Protein AF-0000000074539693 (afdb_homodimer)

Foldseek 3Di:
DAEEAEALQLVVCCPVVPDVLSNVLSVCLVVLAPDAHEYEPVSLVVNLVVVVVPDDPVVSVVSSVVVCVRYPYDYQPVVQLVVLCVQQVDPSRLSSSLSRCVVVVHEYEYCDPSSQVSSVVVVHHYDNCSVCVVVSVVVSD/DAEEEEALQLVVCCPVVPDVLSNVLSVVLVVLAPDAHEYEPVSLVVNLVVVVVPDDPVVSVVSSVVVCVRYPYDYQPVVQLVVLCVQQVDPSRLSSSLSRCVVVVHEYEYCDPSSQVSSVVVVHHYDNCSVCVVVSVVVSD

Organism: Archaeoglobus fulgidus (strain ATCC 49558 / DSM 4304 / JCM 9628 / NBRC 100126 / VC-16) (NCBI:txid224325)

InterPro domains:
  IPR002716 PIN domain [PF01850] (5-120)
  IPR002716 PIN domain [SM00670] (2-117)
  IPR029060 PIN-like domain superfamily [SSF88723] (1-139)
  IPR044153 VapC3-like, PIN domain [cd09873] (6-125)
  IPR051619 Type II TA system ribonuclease PINc/VapC [PTHR35901] (2-129)

Nearest PDB structures (foldseek):
  5ecw-assembly1_A  TM=7.961E-01  e=2.607E-04  Shigella flexneri
  5h4g-assembly1_B  TM=7.219E-01  e=1.728E-04  Pyrococcus horikoshii OT3
  3zvk-assembly1_B  TM=7.409E-01  e=4.687E-04  Rickettsia felis
  3zvk-assembly1_D  TM=7.255E-01  e=3.707E-04  Rickettsia felis
  1v8p-assembly1_D  TM=6.738E-01  e=1.630E-04  Pyrobaculum aerophilum

Secondary structure (DSSP, 8-state):
--EEEE-HHHHHHHHH--SHHHHHHHHHHHHH--SEEEEETHHHHHHHHHHHTTS-HHHHHHHHHHHHTTEEEE---HHHHHHHHHHH---HHHHHHHHHHHHHTPEEEES-HHHHHHHHHTT--EEETTTSHHHHHHHH-/--EEEE-HHHHHHHHH--SHHHHHHHHHHHHH--SEEEEETHHHHHHHHHHHTTS-HHHHHHHHHHHHTTEEEE---HHHHHHHHHHH---HHHHHHHHHHHHHTPEEEES-HHHHHHHHHTT--EEETTTSHHHHHHHH-

pLDDT: mean 97.13, std 2.86, range [78.88, 98.94]

Radius of gyration: 19.35 Å; Cα contacts (8 Å, |Δi|>4): 516; chains: 2; bounding box: 44×59×46 Å

Solvent-accessible surface area (backbone atoms only — not comparable to full-atom values): 14348 Å² total; per-residue (Å²): 130,58,39,28,17,68,37,64,58,36,57,50,31,43,74,67,52,86,41,68,68,53,18,52,54,27,46,51,52,70,71,50,55,77,48,49,36,45,35,28,47,62,49,59,25,37,48,36,7,62,40,32,71,77,41,56,57,71,58,38,51,51,52,51,54,59,53,48,74,66,37,45,70,37,81,64,46,60,69,50,12,34,53,44,9,48,74,59,30,44,56,46,70,56,18,37,48,44,24,36,15,59,76,64,67,16,40,31,40,27,71,41,60,67,58,22,52,49,28,42,75,70,71,32,58,47,33,30,42,86,84,35,45,70,60,51,56,62,71,47,108,128,59,39,28,17,67,37,66,57,36,56,51,31,43,73,66,53,85,41,68,70,53,17,52,53,27,46,49,52,70,70,50,54,78,45,49,34,47,36,29,48,62,49,60,25,37,48,36,6,62,39,32,70,78,42,56,57,70,58,37,52,50,53,51,54,58,52,49,72,65,36,45,72,37,81,65,48,60,69,50,13,35,54,44,10,46,73,60,29,44,56,46,70,56,20,37,49,44,23,36,14,57,75,64,67,16,40,31,40,27,70,41,60,67,58,21,53,49,28,42,75,71,72,32,58,48,32,30,40,86,82,34,43,72,61,51,56,60,70,46,106

Sequence (282 aa):
MMRYTVDTSIFADFIFEFDENRTSAAEKVLSEIKGRILNPKVFKVEMTCILSRRFHSEIVEKIISEILEDVALIENPDEIAFEVALKTGSRAIDAYFIATAKLTNSILITNDRIMAENAKKAGIEAYYLLEEFEEVKRRLQMMRYTVDTSIFADFIFEFDENRTSAAEKVLSEIKGRILNPKVFKVEMTCILSRRFHSEIVEKIISEILEDVALIENPDEIAFEVALKTGSRAIDAYFIATAKLTNSILITNDRIMAENAKKAGIEAYYLLEEFEEVKRRLQ

Structure (mmCIF, N/CA/C/O backbone):
data_AF-0000000074539693-model_v1
#
loop_
_entity.id
_entity.type
_entity.pdbx_description
1 polymer 'PIN domain-containing protein'
#
loop_
_atom_site.group_PDB
_atom_site.id
_atom_site.type_symbol
_atom_site.label_atom_id
_atom_site.label_alt_id
_atom_site.label_comp_id
_atom_site.label_asym_id
_atom_site.label_entity_id
_atom_site.label_seq_id
_atom_site.pdbx_PDB_ins_code
_atom_site.Cartn_x
_atom_site.Cartn_y
_atom_site.Cartn_z
_atom_site.occupancy
_atom_site.B_iso_or_equiv
_atom_site.auth_seq_id
_atom_site.auth_comp_id
_atom_site.auth_asym_id
_atom_site.auth_atom_id
_atom_site.pdbx_PDB_model_num
ATOM 1 N N . MET A 1 1 ? -7.48 -16.703 -23 1 85.19 1 MET A N 1
ATOM 2 C CA . MET A 1 1 ? -6.488 -17.203 -22.062 1 85.19 1 MET A CA 1
ATOM 3 C C . MET A 1 1 ? -6.824 -16.766 -20.641 1 85.19 1 MET A C 1
ATOM 5 O O . MET A 1 1 ? -7.332 -15.664 -20.422 1 85.19 1 MET A O 1
ATOM 9 N N . MET A 1 2 ? -6.582 -17.703 -19.656 1 94.06 2 MET A N 1
ATOM 10 C CA . MET A 1 2 ? -6.914 -17.391 -18.266 1 94.06 2 MET A CA 1
ATOM 11 C C . MET A 1 2 ? -6.012 -16.297 -17.703 1 94.06 2 MET A C 1
ATOM 13 O O . MET A 1 2 ? -4.867 -16.156 -18.156 1 94.06 2 MET A O 1
ATOM 17 N N . ARG A 1 3 ? -6.598 -15.438 -16.875 1 97.81 3 ARG A N 1
ATOM 18 C CA . ARG A 1 3 ? -5.84 -14.367 -16.234 1 97.81 3 ARG A CA 1
ATOM 19 C C . ARG A 1 3 ? -5.699 -14.633 -14.734 1 97.81 3 ARG A C 1
ATOM 21 O O . ARG A 1 3 ? -6.629 -15.125 -14.094 1 97.81 3 ARG A O 1
ATOM 28 N N . TYR A 1 4 ? -4.531 -14.211 -14.219 1 98.44 4 TYR A N 1
ATOM 29 C CA . TYR A 1 4 ? -4.238 -14.391 -12.805 1 98.44 4 TYR A CA 1
ATOM 30 C C . TYR A 1 4 ? -3.697 -13.102 -12.188 1 98.44 4 TYR A C 1
ATOM 32 O O . TYR A 1 4 ? -3.008 -12.328 -12.859 1 98.44 4 TYR A O 1
ATOM 40 N N . THR A 1 5 ? -4.082 -12.82 -11.055 1 98.88 5 THR A N 1
ATOM 41 C CA . THR A 1 5 ? -3.406 -11.891 -10.156 1 98.88 5 THR A CA 1
ATOM 42 C C . THR A 1 5 ? -2.688 -12.648 -9.039 1 98.88 5 THR A C 1
ATOM 44 O O . THR A 1 5 ? -3.328 -13.297 -8.211 1 98.88 5 THR A O 1
ATOM 47 N N . VAL A 1 6 ? -1.35 -12.586 -9.039 1 98.81 6 VAL A N 1
ATOM 48 C CA . VAL A 1 6 ? -0.545 -13.352 -8.094 1 98.81 6 VAL A CA 1
ATOM 49 C C . VAL A 1 6 ? 0.068 -12.406 -7.059 1 98.81 6 VAL A C 1
ATOM 51 O O . VAL A 1 6 ? 0.875 -11.539 -7.402 1 98.81 6 VAL A O 1
ATOM 54 N N . ASP A 1 7 ? -0.289 -12.633 -5.844 1 98.75 7 ASP A N 1
ATOM 55 C CA . ASP A 1 7 ? 0.079 -11.758 -4.73 1 98.75 7 ASP A CA 1
ATOM 56 C C . ASP A 1 7 ? 1.586 -11.789 -4.488 1 98.75 7 ASP A C 1
ATOM 58 O O . ASP A 1 7 ? 2.254 -12.773 -4.797 1 98.75 7 ASP A O 1
ATOM 62 N N . THR A 1 8 ? 2.127 -10.719 -3.908 1 98.75 8 THR A N 1
ATOM 63 C CA . THR A 1 8 ? 3.543 -10.547 -3.598 1 98.75 8 THR A CA 1
ATOM 64 C C . THR A 1 8 ? 4.051 -11.695 -2.732 1 98.75 8 THR A C 1
ATOM 66 O O . THR A 1 8 ? 5.199 -12.125 -2.869 1 98.75 8 THR A O 1
ATOM 69 N N . SER A 1 9 ? 3.193 -12.211 -1.865 1 98.06 9 SER A N 1
ATOM 70 C CA . SER A 1 9 ? 3.574 -13.258 -0.928 1 98.06 9 SER A CA 1
ATOM 71 C C . SER A 1 9 ? 4.031 -14.516 -1.663 1 98.06 9 SER A C 1
ATOM 73 O O . SER A 1 9 ? 4.906 -15.242 -1.181 1 98.06 9 SER A O 1
ATOM 75 N N . ILE A 1 10 ? 3.451 -14.797 -2.838 1 98.44 10 ILE A N 1
ATOM 76 C CA . ILE A 1 10 ? 3.826 -15.977 -3.609 1 98.44 10 ILE A CA 1
ATOM 77 C C . ILE A 1 10 ? 5.25 -15.82 -4.137 1 98.44 10 ILE A C 1
ATOM 79 O O . ILE A 1 10 ? 6.066 -16.734 -4.023 1 98.44 10 ILE A O 1
ATOM 83 N N . PHE A 1 11 ? 5.59 -14.695 -4.668 1 98.62 11 PHE A N 1
ATOM 84 C CA . PHE A 1 11 ? 6.926 -14.414 -5.18 1 98.62 11 PHE A CA 1
ATOM 85 C C . PHE A 1 11 ? 7.949 -14.414 -4.055 1 98.62 11 PHE A C 1
ATOM 87 O O . PHE A 1 11 ? 9.055 -14.945 -4.207 1 98.62 11 PHE A O 1
ATOM 94 N N . ALA A 1 12 ? 7.586 -13.781 -2.916 1 98.25 12 ALA A N 1
ATOM 95 C CA . ALA A 1 12 ? 8.484 -13.742 -1.765 1 98.25 12 ALA A CA 1
ATOM 96 C C . ALA A 1 12 ? 8.82 -15.148 -1.284 1 98.25 12 ALA A C 1
ATOM 98 O O . ALA A 1 12 ? 9.984 -15.453 -1.009 1 98.25 12 ALA A O 1
ATOM 99 N N . ASP A 1 13 ? 7.789 -15.977 -1.229 1 97.62 13 ASP A N 1
ATOM 100 C CA . ASP A 1 13 ? 7.996 -17.359 -0.784 1 97.62 13 ASP A CA 1
ATOM 101 C C . ASP A 1 13 ? 8.906 -18.109 -1.745 1 97.62 13 ASP A C 1
ATOM 103 O O . ASP A 1 13 ? 9.688 -18.969 -1.322 1 97.62 13 ASP A O 1
ATOM 107 N N . PHE A 1 14 ? 8.781 -17.828 -2.959 1 97.69 14 PHE A N 1
ATOM 108 C CA . PHE A 1 14 ? 9.609 -18.484 -3.971 1 97.69 14 PHE A CA 1
ATOM 109 C C . PHE A 1 14 ? 11.062 -18.031 -3.848 1 97.69 14 PHE A C 1
ATOM 111 O O . PHE A 1 14 ? 11.969 -18.875 -3.887 1 97.69 14 PHE A O 1
ATOM 118 N N . ILE A 1 15 ? 11.328 -16.766 -3.643 1 97.38 15 ILE A N 1
ATOM 119 C CA . ILE A 1 15 ? 12.656 -16.172 -3.717 1 97.38 15 ILE A CA 1
ATOM 120 C C . ILE A 1 15 ? 13.414 -16.438 -2.42 1 97.38 15 ILE A C 1
ATOM 122 O O . ILE A 1 15 ? 14.609 -16.734 -2.445 1 97.38 15 ILE A O 1
ATOM 126 N N . PHE A 1 16 ? 12.844 -16.344 -1.185 1 95.56 16 PHE A N 1
ATOM 127 C CA . PHE A 1 16 ? 13.57 -16.375 0.08 1 95.56 16 PHE A CA 1
ATOM 128 C C . PHE A 1 16 ? 13.656 -17.797 0.617 1 95.56 16 PHE A C 1
ATOM 130 O O . PHE A 1 16 ? 14.547 -18.125 1.405 1 95.56 16 PHE A O 1
ATOM 137 N N . GLU A 1 17 ? 12.898 -18.766 0.216 1 91.94 17 GLU A N 1
ATOM 138 C CA . GLU A 1 17 ? 12.938 -20.188 0.489 1 91.94 17 GLU A CA 1
ATOM 139 C C . GLU A 1 17 ? 13.086 -20.469 1.982 1 91.94 17 GLU A C 1
ATOM 141 O O . GLU A 1 17 ? 13.906 -21.297 2.387 1 91.94 17 GLU A O 1
ATOM 146 N N . PHE A 1 18 ? 12.438 -19.719 2.832 1 87.81 18 PHE A N 1
ATOM 147 C CA . PHE A 1 18 ? 12.539 -19.875 4.277 1 87.81 18 PHE A CA 1
ATOM 148 C C . PHE A 1 18 ? 11.789 -21.109 4.738 1 87.81 18 PHE A C 1
ATOM 150 O O . PHE A 1 18 ? 12.117 -21.703 5.77 1 87.81 18 PHE A O 1
ATOM 157 N N . ASP A 1 19 ? 10.758 -21.531 4.051 1 92.62 19 ASP A N 1
ATOM 158 C CA . ASP A 1 19 ? 9.906 -22.688 4.324 1 92.62 19 ASP A CA 1
ATOM 159 C C . ASP A 1 19 ? 9.75 -23.562 3.078 1 92.62 19 ASP A C 1
ATOM 161 O O . ASP A 1 19 ? 9.18 -23.125 2.076 1 92.62 19 ASP A O 1
ATOM 165 N N . GLU A 1 20 ? 10.18 -24.734 3.25 1 93.81 20 GLU A N 1
ATOM 166 C CA . GLU A 1 20 ? 10.234 -25.625 2.094 1 93.81 20 GLU A CA 1
ATOM 167 C C . GLU A 1 20 ? 8.844 -25.828 1.49 1 93.81 20 GLU A C 1
ATOM 169 O O . GLU A 1 20 ? 8.695 -25.891 0.268 1 93.81 20 GLU A O 1
ATOM 174 N N . ASN A 1 21 ? 7.871 -26.047 2.283 1 94.56 21 ASN A N 1
ATOM 175 C CA . ASN A 1 21 ? 6.512 -26.25 1.793 1 94.56 21 ASN A CA 1
ATOM 176 C C . ASN A 1 21 ? 5.988 -25.016 1.057 1 94.56 21 ASN A C 1
ATOM 178 O O . ASN A 1 21 ? 5.379 -25.141 -0.009 1 94.56 21 ASN A O 1
ATOM 182 N N . ARG A 1 22 ? 6.207 -23.859 1.589 1 95.94 22 ARG A N 1
ATOM 183 C CA . ARG A 1 22 ? 5.777 -22.625 0.951 1 95.94 22 ARG A CA 1
ATOM 184 C C . ARG A 1 22 ? 6.523 -22.391 -0.362 1 95.94 22 ARG A C 1
ATOM 186 O O . ARG A 1 22 ? 5.918 -22 -1.363 1 95.94 22 ARG A O 1
ATOM 193 N N . THR A 1 23 ? 7.816 -22.688 -0.271 1 97.5 23 THR A N 1
ATOM 194 C CA . THR A 1 23 ? 8.641 -22.5 -1.457 1 97.5 23 THR A CA 1
ATOM 195 C C . THR A 1 23 ? 8.219 -23.453 -2.574 1 97.5 23 THR A C 1
ATOM 197 O O . THR A 1 23 ? 8.07 -23.031 -3.727 1 97.5 23 THR A O 1
ATOM 200 N N . SER A 1 24 ? 7.996 -24.656 -2.238 1 96.75 24 SER A N 1
ATOM 201 C CA . SER A 1 24 ? 7.594 -25.656 -3.229 1 96.75 24 SER A CA 1
ATOM 202 C C . SER A 1 24 ? 6.25 -25.297 -3.854 1 96.75 24 SER A C 1
ATOM 204 O O . SER A 1 24 ? 6.074 -25.422 -5.066 1 96.75 24 SER A O 1
ATOM 206 N N . ALA A 1 25 ? 5.305 -24.891 -3.08 1 96.62 25 ALA A N 1
ATOM 207 C CA . ALA A 1 25 ? 3.986 -24.5 -3.576 1 96.62 25 ALA A CA 1
ATOM 208 C C . ALA A 1 25 ? 4.09 -23.281 -4.5 1 96.62 25 ALA A C 1
ATOM 210 O O . ALA A 1 25 ? 3.463 -23.25 -5.562 1 96.62 25 ALA A O 1
ATOM 211 N N . ALA A 1 26 ? 4.844 -22.266 -4.117 1 97.62 26 ALA A N 1
ATOM 212 C CA . ALA A 1 26 ? 5.039 -21.062 -4.918 1 97.62 26 ALA A CA 1
ATOM 213 C C . ALA A 1 26 ? 5.699 -21.406 -6.254 1 97.62 26 ALA A C 1
ATOM 215 O O . ALA A 1 26 ? 5.277 -20.906 -7.301 1 97.62 26 ALA A O 1
ATOM 216 N N . GLU A 1 27 ? 6.738 -22.25 -6.199 1 96.62 27 GLU A N 1
ATOM 217 C CA . GLU A 1 27 ? 7.434 -22.672 -7.41 1 96.62 27 GLU A CA 1
ATOM 218 C C . GLU A 1 27 ? 6.484 -23.359 -8.383 1 96.62 27 GLU A C 1
ATOM 220 O O . GLU A 1 27 ? 6.52 -23.094 -9.586 1 96.62 27 GLU A O 1
ATOM 225 N N . LYS A 1 28 ? 5.746 -24.188 -7.848 1 95.19 28 LYS A N 1
ATOM 226 C CA . LYS A 1 28 ? 4.812 -24.938 -8.68 1 95.19 28 LYS A CA 1
ATOM 227 C C . LYS A 1 28 ? 3.828 -24 -9.375 1 95.19 28 LYS A C 1
ATOM 229 O O . LYS A 1 28 ? 3.613 -24.094 -10.586 1 95.19 28 LYS A O 1
ATOM 234 N N . VAL A 1 29 ? 3.221 -23.094 -8.672 1 96 29 VAL A N 1
ATOM 235 C CA . VAL A 1 29 ? 2.232 -22.172 -9.234 1 96 29 VAL A CA 1
ATOM 236 C C . VAL A 1 29 ? 2.891 -21.281 -10.281 1 96 29 VAL A C 1
ATOM 238 O O . VAL A 1 29 ? 2.365 -21.125 -11.391 1 96 29 VAL A O 1
ATOM 241 N N . LEU A 1 30 ? 4.031 -20.734 -9.992 1 96.56 30 LEU A N 1
ATOM 242 C CA . LEU A 1 30 ? 4.699 -19.781 -10.875 1 96.56 30 LEU A CA 1
ATOM 243 C C . LEU A 1 30 ? 5.207 -20.484 -12.133 1 96.56 30 LEU A C 1
ATOM 245 O O . LEU A 1 30 ? 5.246 -19.875 -13.203 1 96.56 30 LEU A O 1
ATOM 249 N N . SER A 1 31 ? 5.539 -21.766 -12.008 1 94.88 31 SER A N 1
ATOM 250 C CA . SER A 1 31 ? 6.066 -22.5 -13.148 1 94.88 31 SER A CA 1
ATOM 251 C C . SER A 1 31 ? 4.945 -23.078 -14.008 1 94.88 31 SER A C 1
ATOM 253 O O . SER A 1 31 ? 5.121 -23.297 -15.203 1 94.88 31 SER A O 1
ATOM 255 N N . GLU A 1 32 ? 3.822 -23.219 -13.438 1 94.19 32 GLU A N 1
ATOM 256 C CA . GLU A 1 32 ? 2.779 -23.969 -14.133 1 94.19 32 GLU A CA 1
ATOM 257 C C . GLU A 1 32 ? 1.695 -23.031 -14.664 1 94.19 32 GLU A C 1
ATOM 259 O O . GLU A 1 32 ? 0.844 -23.453 -15.453 1 94.19 32 GLU A O 1
ATOM 264 N N . ILE A 1 33 ? 1.712 -21.812 -14.289 1 94 33 ILE A N 1
ATOM 265 C CA . ILE A 1 33 ? 0.724 -20.859 -14.797 1 94 33 ILE A CA 1
ATOM 266 C C . ILE A 1 33 ? 0.899 -20.688 -16.297 1 94 33 ILE A C 1
ATOM 268 O O . ILE A 1 33 ? 1.979 -20.312 -16.766 1 94 33 ILE A O 1
ATOM 272 N N . LYS A 1 34 ? -0.128 -20.969 -17.141 1 89.06 34 LYS A N 1
ATOM 273 C CA . LYS A 1 34 ? -0.101 -20.812 -18.594 1 89.06 34 LYS A CA 1
ATOM 274 C C . LYS A 1 34 ? -0.868 -19.562 -19.016 1 89.06 34 LYS A C 1
ATOM 276 O O . LYS A 1 34 ? -0.776 -19.125 -20.156 1 89.06 34 LYS A O 1
ATOM 281 N N . GLY A 1 35 ? -1.449 -18.891 -18.203 1 92.56 35 GLY A N 1
ATOM 282 C CA . GLY A 1 35 ? -2.172 -17.656 -18.5 1 92.56 35 GLY A CA 1
ATOM 283 C C . GLY A 1 35 ? -1.366 -16.406 -18.203 1 92.56 35 GLY A C 1
ATOM 284 O O . GLY A 1 35 ? -0.139 -16.469 -18.094 1 92.56 35 GLY A O 1
ATOM 285 N N . ARG A 1 36 ? -1.999 -15.297 -18.359 1 96.38 36 ARG A N 1
ATOM 286 C CA . ARG A 1 36 ? -1.335 -14.016 -18.109 1 96.38 36 ARG A CA 1
ATOM 287 C C . ARG A 1 36 ? -1.43 -13.633 -16.641 1 96.38 36 ARG A C 1
ATOM 289 O O . ARG A 1 36 ? -2.496 -13.734 -16.031 1 96.38 36 ARG A O 1
ATOM 296 N N . ILE A 1 37 ? -0.298 -13.266 -16.125 1 98.44 37 ILE A N 1
ATOM 297 C CA . ILE A 1 37 ? -0.31 -12.68 -14.781 1 98.44 37 ILE A CA 1
ATOM 298 C C . ILE A 1 37 ? -0.412 -11.164 -14.891 1 98.44 37 ILE A C 1
ATOM 300 O O . ILE A 1 37 ? 0.438 -10.516 -15.508 1 98.44 37 ILE A O 1
ATOM 304 N N . LEU A 1 38 ? -1.46 -10.578 -14.312 1 98.81 38 LEU A N 1
ATOM 305 C CA . LEU A 1 38 ? -1.703 -9.141 -14.25 1 98.81 38 LEU A CA 1
ATOM 306 C C . LEU A 1 38 ? -1.696 -8.648 -12.805 1 98.81 38 LEU A C 1
ATOM 308 O O . LEU A 1 38 ? -2.543 -9.047 -12.008 1 98.81 38 LEU A O 1
ATOM 312 N N . ASN A 1 39 ? -0.721 -7.891 -12.484 1 98.94 39 ASN A N 1
ATOM 313 C CA . ASN A 1 39 ? -0.626 -7.305 -11.148 1 98.94 39 ASN A CA 1
ATOM 314 C C . ASN A 1 39 ? -0.69 -5.781 -11.203 1 98.94 39 ASN A C 1
ATOM 316 O O . ASN A 1 39 ? -0.335 -5.176 -12.219 1 98.94 39 ASN A O 1
ATOM 320 N N . PRO A 1 40 ? -1.219 -5.164 -10.156 1 98.94 40 PRO A N 1
ATOM 321 C CA . PRO A 1 40 ? -1.209 -3.701 -10.125 1 98.94 40 PRO A CA 1
ATOM 322 C C . PRO A 1 40 ? 0.197 -3.123 -9.992 1 98.94 40 PRO A C 1
ATOM 324 O O . PRO A 1 40 ? 1.098 -3.791 -9.477 1 98.94 40 PRO A O 1
ATOM 327 N N . LYS A 1 41 ? 0.373 -1.881 -10.391 1 98.94 41 LYS A N 1
ATOM 328 C CA . LYS A 1 41 ? 1.666 -1.206 -10.32 1 98.94 41 LYS A CA 1
ATOM 329 C C . LYS A 1 41 ? 2.197 -1.172 -8.891 1 98.94 41 LYS A C 1
ATOM 331 O O . LYS A 1 41 ? 3.41 -1.228 -8.672 1 98.94 41 LYS A O 1
ATOM 336 N N . VAL A 1 42 ? 1.333 -1.215 -7.895 1 98.94 42 VAL A N 1
ATOM 337 C CA . VAL A 1 42 ? 1.795 -1.188 -6.512 1 98.94 42 VAL A CA 1
ATOM 338 C C . VAL A 1 42 ? 2.594 -2.453 -6.207 1 98.94 42 VAL A C 1
ATOM 340 O O . VAL A 1 42 ? 3.412 -2.473 -5.285 1 98.94 42 VAL A O 1
ATOM 343 N N . PHE A 1 43 ? 2.408 -3.516 -6.93 1 98.94 43 PHE A N 1
ATOM 344 C CA . PHE A 1 43 ? 3.146 -4.762 -6.766 1 98.94 43 PHE A CA 1
ATOM 345 C C . PHE A 1 43 ? 4.648 -4.523 -6.883 1 98.94 43 PHE A C 1
ATOM 347 O O . PHE A 1 43 ? 5.422 -4.988 -6.043 1 98.94 43 PHE A O 1
ATOM 354 N N . LYS A 1 44 ? 5.02 -3.795 -7.949 1 98.94 44 LYS A N 1
ATOM 355 C CA . LYS A 1 44 ? 6.438 -3.531 -8.172 1 98.94 44 LYS A CA 1
ATOM 356 C C . LYS A 1 44 ? 7.062 -2.836 -6.965 1 98.94 44 LYS A C 1
ATOM 358 O O . LYS A 1 44 ? 8.156 -3.205 -6.527 1 98.94 44 LYS A O 1
ATOM 363 N N . VAL A 1 45 ? 6.359 -1.888 -6.457 1 98.94 45 VAL A N 1
ATOM 364 C CA . VAL A 1 45 ? 6.855 -1.128 -5.312 1 98.94 45 VAL A CA 1
ATOM 365 C C . VAL A 1 45 ? 6.914 -2.027 -4.082 1 98.94 45 VAL A C 1
ATOM 367 O O . VAL A 1 45 ? 7.93 -2.066 -3.381 1 98.94 45 VAL A O 1
ATOM 370 N N . GLU A 1 46 ? 5.824 -2.787 -3.846 1 98.94 46 GLU A N 1
ATOM 371 C CA . GLU A 1 46 ? 5.77 -3.68 -2.691 1 98.94 46 GLU A CA 1
ATOM 372 C C . GLU A 1 46 ? 6.883 -4.723 -2.744 1 98.94 46 GLU A C 1
ATOM 374 O O . GLU A 1 46 ? 7.578 -4.949 -1.751 1 98.94 46 GLU A O 1
ATOM 379 N N . MET A 1 47 ? 7.055 -5.332 -3.846 1 98.88 47 MET A N 1
ATOM 380 C CA . MET A 1 47 ? 8.078 -6.355 -4.012 1 98.88 47 MET A CA 1
ATOM 381 C C . MET A 1 47 ? 9.477 -5.77 -3.82 1 98.88 47 MET A C 1
ATOM 383 O O . MET A 1 47 ? 10.328 -6.391 -3.191 1 98.88 47 MET A O 1
ATOM 387 N N . THR A 1 48 ? 9.68 -4.578 -4.371 1 98.88 48 THR A N 1
ATOM 388 C CA . THR A 1 48 ? 10.961 -3.895 -4.223 1 98.88 48 THR A CA 1
ATOM 389 C C . THR A 1 48 ? 11.258 -3.615 -2.752 1 98.88 48 THR A C 1
ATOM 391 O O . THR A 1 48 ? 12.383 -3.816 -2.291 1 98.88 48 THR A O 1
ATOM 394 N N . CYS A 1 49 ? 10.258 -3.178 -2.061 1 98.69 49 CYS A N 1
ATOM 395 C CA . CYS A 1 49 ? 10.43 -2.943 -0.63 1 98.69 49 CYS A CA 1
ATOM 396 C C . CYS A 1 49 ? 10.891 -4.211 0.08 1 98.69 49 CYS A C 1
ATOM 398 O O . CYS A 1 49 ? 11.859 -4.18 0.842 1 98.69 49 CYS A O 1
ATOM 400 N N . ILE A 1 50 ? 10.258 -5.289 -0.145 1 98.69 50 ILE A N 1
ATOM 401 C CA . ILE A 1 50 ? 10.539 -6.566 0.5 1 98.69 50 ILE A CA 1
ATOM 402 C C . ILE A 1 50 ? 11.961 -7.012 0.156 1 98.69 50 ILE A C 1
ATOM 404 O O . ILE A 1 50 ? 12.727 -7.395 1.042 1 98.69 50 ILE A O 1
ATOM 408 N N . LEU A 1 51 ? 12.359 -6.938 -1.072 1 98.81 51 LEU A N 1
ATOM 409 C CA . LEU A 1 51 ? 13.672 -7.375 -1.533 1 98.81 51 LEU A CA 1
ATOM 410 C C . LEU A 1 51 ? 14.766 -6.469 -0.983 1 98.81 51 LEU A C 1
ATOM 412 O O . LEU A 1 51 ? 15.859 -6.941 -0.648 1 98.81 51 LEU A O 1
ATOM 416 N N . SER A 1 52 ? 14.5 -5.188 -0.851 1 98.56 52 SER A N 1
ATOM 417 C CA . SER A 1 52 ? 15.508 -4.203 -0.469 1 98.56 52 SER A CA 1
ATOM 418 C C . SER A 1 52 ? 15.906 -4.359 0.994 1 98.56 52 SER A C 1
ATOM 420 O O . SER A 1 52 ? 16.938 -3.838 1.42 1 98.56 52 SER A O 1
ATOM 422 N N . ARG A 1 53 ? 15.156 -5.066 1.713 1 98 53 ARG A N 1
ATOM 423 C CA . ARG A 1 53 ? 15.5 -5.344 3.104 1 98 53 ARG A CA 1
ATOM 424 C C . ARG A 1 53 ? 16.562 -6.438 3.193 1 98 53 ARG A C 1
ATOM 426 O O . ARG A 1 53 ? 17.188 -6.617 4.238 1 98 53 ARG A O 1
ATOM 433 N N . ARG A 1 54 ? 16.812 -7.105 2.066 1 97.31 54 ARG A N 1
ATOM 434 C CA . ARG A 1 54 ?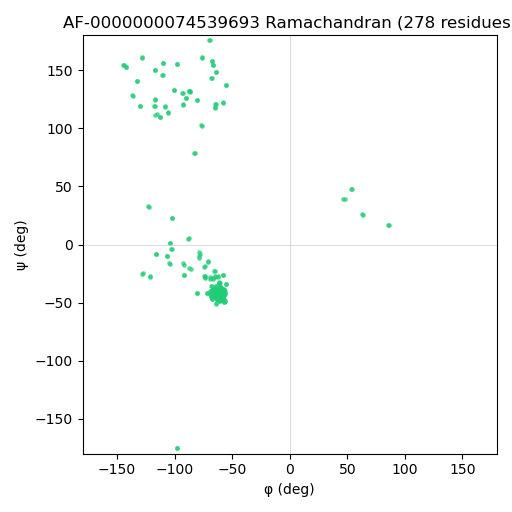 17.688 -8.273 2.131 1 97.31 54 ARG A CA 1
ATOM 435 C C . ARG A 1 54 ? 18.812 -8.172 1.113 1 97.31 54 ARG A C 1
ATOM 437 O O . ARG A 1 54 ? 19.875 -8.766 1.297 1 97.31 54 ARG A O 1
ATOM 444 N N . PHE A 1 55 ? 18.594 -7.414 0.057 1 98.19 55 PHE A N 1
ATOM 445 C CA . PHE A 1 55 ? 19.562 -7.387 -1.032 1 98.19 55 PHE A CA 1
ATOM 446 C C . PHE A 1 55 ? 19.938 -5.949 -1.379 1 98.19 55 PHE A C 1
ATOM 448 O O . PHE A 1 55 ? 19.203 -5.016 -1.068 1 98.19 55 PHE A O 1
ATOM 455 N N . HIS A 1 56 ? 21.094 -5.828 -2.057 1 97.69 56 HIS A N 1
ATOM 456 C CA . HIS A 1 56 ? 21.5 -4.531 -2.586 1 97.69 56 HIS A CA 1
ATOM 457 C C . HIS A 1 56 ? 20.719 -4.168 -3.836 1 97.69 56 HIS A C 1
ATOM 459 O O . HIS A 1 56 ? 20.125 -5.039 -4.484 1 97.69 56 HIS A O 1
ATOM 465 N N . SER A 1 57 ? 20.734 -2.893 -4.133 1 98.06 57 SER A N 1
ATOM 466 C CA . SER A 1 57 ? 19.859 -2.314 -5.152 1 98.06 57 SER A CA 1
ATOM 467 C C . SER A 1 57 ? 20.062 -2.994 -6.504 1 98.06 57 SER A C 1
ATOM 469 O O . SER A 1 57 ? 19.109 -3.23 -7.234 1 98.06 57 SER A O 1
ATOM 471 N N . GLU A 1 58 ? 21.266 -3.336 -6.867 1 98.19 58 GLU A N 1
ATOM 472 C CA . GLU A 1 58 ? 21.531 -3.951 -8.164 1 98.19 58 GLU A CA 1
ATOM 473 C C . GLU A 1 58 ? 20.875 -5.324 -8.273 1 98.19 58 GLU A C 1
ATOM 475 O O . GLU A 1 58 ? 20.312 -5.668 -9.312 1 98.19 58 GLU A O 1
ATOM 480 N N . ILE A 1 59 ? 21 -6.051 -7.234 1 98.62 59 ILE A N 1
ATOM 481 C CA . ILE A 1 59 ? 20.391 -7.375 -7.188 1 98.62 59 ILE A CA 1
ATOM 482 C C . ILE A 1 59 ? 18.859 -7.246 -7.207 1 98.62 59 ILE A C 1
ATOM 484 O O . ILE A 1 59 ? 18.188 -7.992 -7.914 1 98.62 59 ILE A O 1
ATOM 488 N N . VAL A 1 60 ? 18.359 -6.301 -6.441 1 98.88 60 VAL A N 1
ATOM 489 C CA . VAL A 1 60 ? 16.922 -6.07 -6.371 1 98.88 60 VAL A CA 1
ATOM 490 C C . VAL A 1 60 ? 16.375 -5.734 -7.762 1 98.88 60 VAL A C 1
ATOM 492 O O . VAL A 1 60 ? 15.383 -6.309 -8.211 1 98.88 60 VAL A O 1
ATOM 495 N N . GLU A 1 61 ? 17.047 -4.852 -8.43 1 98.75 61 GLU A N 1
ATOM 496 C CA . GLU A 1 61 ? 16.609 -4.434 -9.766 1 98.75 61 GLU A CA 1
ATOM 497 C C . GLU A 1 61 ? 16.609 -5.609 -10.734 1 98.75 61 GLU A C 1
ATOM 499 O O . GLU A 1 61 ? 15.719 -5.73 -11.578 1 98.75 61 GLU A O 1
ATOM 504 N N . LYS A 1 62 ? 17.594 -6.414 -10.625 1 98.75 62 LYS A N 1
ATOM 505 C CA . LYS A 1 62 ? 17.672 -7.594 -11.477 1 98.75 62 LYS A CA 1
ATOM 506 C C . LYS A 1 62 ? 16.5 -8.547 -11.219 1 98.75 62 LYS A C 1
ATOM 508 O O . LYS A 1 62 ? 15.867 -9.016 -12.156 1 98.75 62 LYS A O 1
ATOM 513 N N . ILE A 1 63 ? 16.25 -8.789 -9.977 1 98.75 63 ILE A N 1
ATOM 514 C CA . ILE A 1 63 ? 15.172 -9.695 -9.609 1 98.75 63 ILE A CA 1
ATOM 515 C C . ILE A 1 63 ? 13.836 -9.133 -10.094 1 98.75 63 ILE A C 1
ATOM 517 O O . ILE A 1 63 ? 13.023 -9.859 -10.672 1 98.75 63 ILE A O 1
ATOM 521 N N . ILE A 1 64 ? 13.609 -7.852 -9.891 1 98.88 64 ILE A N 1
ATOM 522 C CA . ILE A 1 64 ? 12.375 -7.203 -10.312 1 98.88 64 ILE A CA 1
ATOM 523 C C . ILE A 1 64 ? 12.227 -7.301 -11.828 1 98.88 64 ILE A C 1
ATOM 525 O O . ILE A 1 64 ? 11.148 -7.613 -12.336 1 98.88 64 ILE A O 1
ATOM 529 N N . SER A 1 65 ? 13.305 -7.027 -12.508 1 98.69 65 SER A N 1
ATOM 530 C CA . SER A 1 65 ? 13.281 -7.109 -13.969 1 98.69 65 SER A CA 1
ATOM 531 C C . SER A 1 65 ? 12.898 -8.516 -14.43 1 98.69 65 SER A C 1
ATOM 533 O O . SER A 1 65 ? 12.117 -8.672 -15.367 1 98.69 65 SER A O 1
ATOM 535 N N . GLU A 1 66 ? 13.406 -9.508 -13.844 1 98.5 66 GLU A N 1
ATOM 536 C CA . GLU A 1 66 ? 13.102 -10.898 -14.18 1 98.5 66 GLU A CA 1
ATOM 537 C C . GLU A 1 66 ? 11.641 -11.227 -13.898 1 98.5 66 GLU A C 1
ATOM 539 O O . GLU A 1 66 ? 10.977 -11.867 -14.719 1 98.5 66 GLU A O 1
ATOM 544 N N . ILE A 1 67 ? 11.133 -10.805 -12.797 1 98.62 67 ILE A N 1
ATOM 545 C CA . ILE A 1 67 ? 9.742 -11.031 -12.43 1 98.62 67 ILE A CA 1
ATOM 546 C C . ILE A 1 67 ? 8.82 -10.391 -13.469 1 98.62 67 ILE A C 1
ATOM 548 O O . ILE A 1 67 ? 7.828 -10.992 -13.891 1 98.62 67 ILE A O 1
ATOM 552 N N . LEU A 1 68 ? 9.203 -9.227 -13.883 1 98.56 68 LEU A N 1
ATOM 553 C CA . LEU A 1 68 ? 8.328 -8.43 -14.742 1 98.56 68 LEU A CA 1
ATOM 554 C C . LEU A 1 68 ? 8.375 -8.938 -16.188 1 98.56 68 LEU A C 1
ATOM 556 O O . LEU A 1 68 ? 7.59 -8.5 -17.016 1 98.56 68 LEU A O 1
ATOM 560 N N . GLU A 1 69 ? 9.273 -9.859 -16.453 1 97.69 69 GLU A N 1
ATOM 561 C CA . GLU A 1 69 ? 9.227 -10.547 -17.75 1 97.69 69 GLU A CA 1
ATOM 562 C C . GLU A 1 69 ? 7.953 -11.375 -17.891 1 97.69 69 GLU A C 1
ATOM 564 O O . GLU A 1 69 ? 7.441 -11.555 -19 1 97.69 69 GLU A O 1
ATOM 569 N N . ASP A 1 70 ? 7.398 -11.828 -16.75 1 96.5 70 ASP A N 1
ATOM 570 C CA . ASP A 1 70 ? 6.262 -12.742 -16.781 1 96.5 70 ASP A CA 1
ATOM 571 C C . ASP A 1 70 ? 5.023 -12.094 -16.156 1 96.5 70 ASP A C 1
ATOM 573 O O . ASP A 1 70 ? 3.922 -12.641 -16.234 1 96.5 70 ASP A O 1
ATOM 577 N N . VAL A 1 71 ? 5.211 -10.945 -15.57 1 98.69 71 VAL A N 1
ATOM 578 C CA . VAL A 1 71 ? 4.121 -10.25 -14.906 1 98.69 71 VAL A CA 1
ATOM 579 C C . VAL A 1 71 ? 3.863 -8.914 -15.594 1 98.69 71 VAL A C 1
ATOM 581 O O . VAL A 1 71 ? 4.762 -8.07 -15.68 1 98.69 71 VAL A O 1
ATOM 584 N N . ALA A 1 72 ? 2.707 -8.75 -16.094 1 98.75 72 ALA A N 1
ATOM 585 C CA . ALA A 1 72 ? 2.309 -7.457 -16.656 1 98.75 72 ALA A CA 1
ATOM 586 C C . ALA A 1 72 ? 1.717 -6.555 -15.57 1 98.75 72 ALA A C 1
ATOM 588 O O . ALA A 1 72 ? 0.848 -6.98 -14.805 1 98.75 72 ALA A O 1
ATOM 589 N N . LEU A 1 73 ? 2.193 -5.312 -15.547 1 98.81 73 LEU A N 1
ATOM 590 C CA . LEU A 1 73 ? 1.675 -4.34 -14.586 1 98.81 73 LEU A CA 1
ATOM 591 C C . LEU A 1 73 ? 0.54 -3.525 -15.203 1 98.81 73 LEU A C 1
ATOM 593 O O . LEU A 1 73 ? 0.67 -3.012 -16.312 1 98.81 73 LEU A O 1
ATOM 597 N N . ILE A 1 74 ? -0.489 -3.486 -14.445 1 98.5 74 ILE A N 1
ATOM 598 C CA . ILE A 1 74 ? -1.598 -2.646 -14.883 1 98.5 74 ILE A CA 1
ATOM 599 C C . ILE A 1 74 ? -1.713 -1.427 -13.977 1 98.5 74 ILE A C 1
ATOM 601 O O . ILE A 1 74 ? -1.24 -1.447 -12.836 1 98.5 74 ILE A O 1
ATOM 605 N N . GLU A 1 75 ? -2.354 -0.352 -14.578 1 98.56 75 GLU A N 1
ATOM 606 C CA . GLU A 1 75 ? -2.604 0.831 -13.758 1 98.56 75 GLU A CA 1
ATOM 607 C C . GLU A 1 75 ? -3.391 0.476 -12.5 1 98.56 75 GLU A C 1
ATOM 609 O O . GLU A 1 75 ? -4.324 -0.33 -12.547 1 98.56 75 GLU A O 1
ATOM 614 N N . ASN A 1 76 ? -2.988 1.062 -11.359 1 98.75 76 ASN A N 1
ATOM 615 C CA . ASN A 1 76 ? -3.701 0.823 -10.109 1 98.75 76 ASN A CA 1
ATOM 616 C C . ASN A 1 76 ? -5.172 1.22 -10.211 1 98.75 76 ASN A C 1
ATOM 618 O O . ASN A 1 76 ? -5.488 2.355 -10.57 1 98.75 76 ASN A O 1
ATOM 622 N N . PRO A 1 77 ? -5.977 0.309 -9.961 1 98.75 77 PRO A N 1
ATOM 623 C CA . PRO A 1 77 ? -7.398 0.649 -10.039 1 98.75 77 PRO A CA 1
ATOM 624 C C . PRO A 1 77 ? -7.922 1.31 -8.766 1 98.75 77 PRO A C 1
ATOM 626 O O . PRO A 1 77 ? -8.711 0.71 -8.031 1 98.75 77 PRO A O 1
ATOM 629 N N . ASP A 1 78 ? -7.648 2.529 -8.625 1 98.81 78 ASP A N 1
ATOM 630 C CA . ASP A 1 78 ? -7.855 3.27 -7.387 1 98.81 78 ASP A CA 1
ATOM 631 C C . ASP A 1 78 ? -9.328 3.236 -6.969 1 98.81 78 ASP A C 1
ATOM 633 O O . ASP A 1 78 ? -9.641 3.006 -5.797 1 98.81 78 ASP A O 1
ATOM 637 N N . GLU A 1 79 ? -10.242 3.406 -7.902 1 98.56 79 GLU A N 1
ATOM 638 C CA . GLU A 1 79 ? -11.656 3.486 -7.551 1 98.56 79 GLU A CA 1
ATOM 639 C C . GLU A 1 79 ? -12.195 2.125 -7.121 1 98.56 79 GLU A C 1
ATOM 641 O O . GLU A 1 79 ? -12.992 2.033 -6.184 1 98.56 79 GLU A O 1
ATOM 646 N N . ILE A 1 80 ? -11.781 1.12 -7.848 1 98.62 80 ILE A N 1
ATOM 647 C CA . ILE A 1 80 ? -12.211 -0.22 -7.461 1 98.62 80 ILE A CA 1
ATOM 648 C C . ILE A 1 80 ? -11.57 -0.609 -6.133 1 98.62 80 ILE A C 1
ATOM 650 O O . ILE A 1 80 ? -12.203 -1.247 -5.293 1 98.62 80 ILE A O 1
ATOM 654 N N . ALA A 1 81 ? -10.305 -0.261 -5.91 1 98.81 81 ALA A N 1
ATOM 655 C CA . ALA A 1 81 ? -9.641 -0.525 -4.641 1 98.81 81 ALA A CA 1
ATOM 656 C C . ALA A 1 81 ? -10.352 0.183 -3.488 1 98.81 81 ALA A C 1
ATOM 658 O O . ALA A 1 81 ? -10.438 -0.355 -2.383 1 98.81 81 ALA A O 1
ATOM 659 N N . PHE A 1 82 ? -10.836 1.37 -3.758 1 98.69 82 PHE A N 1
ATOM 660 C CA . PHE A 1 82 ? -11.625 2.107 -2.779 1 98.69 82 PHE A CA 1
ATOM 661 C C . PHE A 1 82 ? -12.867 1.321 -2.387 1 98.69 82 PHE A C 1
ATOM 663 O O . PHE A 1 82 ? -13.18 1.195 -1.202 1 98.69 82 PHE A O 1
ATOM 670 N N . GLU A 1 83 ? -13.539 0.782 -3.34 1 98.31 83 GLU A N 1
ATOM 671 C CA . GLU A 1 83 ? -14.742 -0.012 -3.08 1 98.31 83 GLU A CA 1
ATOM 672 C C . GLU A 1 83 ? -14.406 -1.267 -2.279 1 98.31 83 GLU A C 1
ATOM 674 O O . GLU A 1 83 ? -15.148 -1.647 -1.374 1 98.31 83 GLU A O 1
ATOM 679 N N . VAL A 1 84 ? -13.344 -1.891 -2.648 1 98.38 84 VAL A N 1
ATOM 680 C CA . VAL A 1 84 ? -12.898 -3.066 -1.91 1 98.38 84 VAL A CA 1
ATOM 681 C C . VAL A 1 84 ? -12.586 -2.686 -0.464 1 98.38 84 VAL A C 1
ATOM 683 O O . VAL A 1 84 ? -12.969 -3.398 0.467 1 98.38 84 VAL A O 1
ATOM 686 N N . ALA A 1 85 ? -11.883 -1.585 -0.289 1 98.38 85 ALA A N 1
ATOM 687 C CA . ALA A 1 85 ? -11.539 -1.095 1.043 1 98.38 85 ALA A CA 1
ATOM 688 C C . ALA A 1 85 ? -12.789 -0.864 1.886 1 98.38 85 ALA A C 1
ATOM 690 O O . ALA A 1 85 ? -12.828 -1.229 3.062 1 98.38 85 ALA A O 1
ATOM 691 N N . LEU A 1 86 ? -13.828 -0.297 1.27 1 98 86 LEU A N 1
ATOM 692 C CA . LEU A 1 86 ? -15.086 -0.019 1.954 1 98 86 LEU A CA 1
ATOM 693 C C . LEU A 1 86 ? -15.727 -1.308 2.465 1 98 86 LEU A C 1
ATOM 695 O O . LEU A 1 86 ? -16.312 -1.325 3.545 1 98 86 LEU A O 1
ATOM 699 N N . LYS A 1 87 ? -15.531 -2.33 1.757 1 96.75 87 LYS A N 1
ATOM 700 C C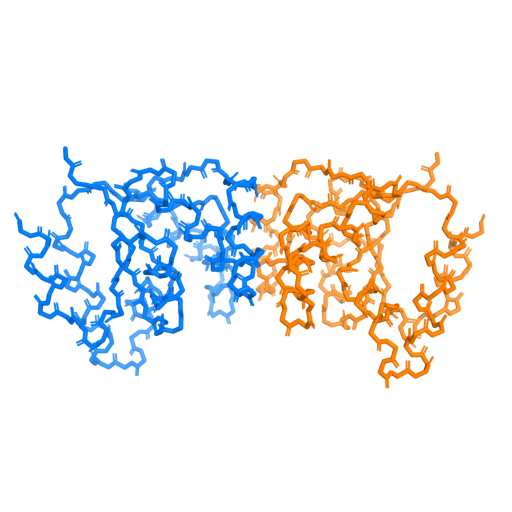A . LYS A 1 87 ? -16.234 -3.576 2.031 1 96.75 87 LYS A CA 1
ATOM 701 C C . LYS A 1 87 ? -15.438 -4.469 2.975 1 96.75 87 LYS A C 1
ATOM 703 O O . LYS A 1 87 ? -16.016 -5.258 3.727 1 96.75 87 LYS A O 1
ATOM 708 N N . THR A 1 88 ? -14.109 -4.336 3.01 1 96.62 88 THR A N 1
ATOM 709 C CA . THR A 1 88 ? -13.328 -5.398 3.635 1 96.62 88 THR A CA 1
ATOM 710 C C . THR A 1 88 ? -12.5 -4.852 4.793 1 96.62 88 THR A C 1
ATOM 712 O O . THR A 1 88 ? -12.125 -5.594 5.703 1 96.62 88 THR A O 1
ATOM 715 N N . GLY A 1 89 ? -12.133 -3.559 4.75 1 96.88 89 GLY A N 1
ATOM 716 C CA . GLY A 1 89 ? -11.195 -3.029 5.727 1 96.88 89 GLY A CA 1
ATOM 717 C C . GLY A 1 89 ? -9.828 -3.68 5.656 1 96.88 89 GLY A C 1
ATOM 718 O O . GLY A 1 89 ? -9.117 -3.754 6.66 1 96.88 89 GLY A O 1
ATOM 719 N N . SER A 1 90 ? -9.453 -4.199 4.512 1 97.44 90 SER A N 1
ATOM 720 C CA . SER A 1 90 ? -8.195 -4.91 4.312 1 97.44 90 SER A CA 1
ATOM 721 C C . SER A 1 90 ? -7.004 -3.957 4.387 1 97.44 90 SER A C 1
ATOM 723 O O . SER A 1 90 ? -7.176 -2.754 4.602 1 97.44 90 SER A O 1
ATOM 725 N N . ARG A 1 91 ? -5.785 -4.5 4.297 1 98 91 ARG A N 1
ATOM 726 C CA . ARG A 1 91 ? -4.633 -3.643 4.035 1 98 91 ARG A CA 1
ATOM 727 C C . ARG A 1 91 ? -4.738 -2.99 2.662 1 98 91 ARG A C 1
ATOM 729 O O . ARG A 1 91 ? -5.285 -3.578 1.729 1 98 91 ARG A O 1
ATOM 736 N N . ALA A 1 92 ? -4.195 -1.815 2.568 1 98.69 92 ALA A N 1
ATOM 737 C CA . ALA A 1 92 ? -4.344 -1.039 1.339 1 98.69 92 ALA A CA 1
ATOM 738 C C . ALA A 1 92 ? -3.764 -1.79 0.143 1 98.69 92 ALA A C 1
ATOM 740 O O . ALA A 1 92 ? -4.395 -1.867 -0.914 1 98.69 92 ALA A O 1
ATOM 741 N N . ILE A 1 93 ? -2.596 -2.381 0.314 1 98.75 93 ILE A N 1
ATOM 742 C CA . ILE A 1 93 ? -1.958 -3.096 -0.786 1 98.75 93 ILE A CA 1
ATOM 743 C C . ILE A 1 93 ? -2.82 -4.285 -1.197 1 98.75 93 ILE A C 1
ATOM 745 O O . ILE A 1 93 ? -3.016 -4.535 -2.389 1 98.75 93 ILE A O 1
ATOM 749 N N . ASP A 1 94 ? -3.389 -5 -0.194 1 98.62 94 ASP A N 1
ATOM 750 C CA . ASP A 1 94 ? -4.285 -6.113 -0.49 1 98.62 94 ASP A CA 1
ATOM 751 C C . ASP A 1 94 ? -5.496 -5.645 -1.294 1 98.62 94 ASP A C 1
ATOM 753 O O . ASP A 1 94 ? -5.934 -6.328 -2.223 1 98.62 94 ASP A O 1
ATOM 757 N N . ALA A 1 95 ? -6.023 -4.504 -0.973 1 98.69 95 ALA A N 1
ATOM 758 C CA . ALA A 1 95 ? -7.18 -3.961 -1.68 1 98.69 95 ALA A CA 1
ATOM 759 C C . ALA A 1 95 ? -6.871 -3.746 -3.158 1 98.69 95 ALA A C 1
ATOM 761 O O . ALA A 1 95 ? -7.723 -3.977 -4.02 1 98.69 95 ALA A O 1
ATOM 762 N N . TYR A 1 96 ? -5.684 -3.324 -3.467 1 98.88 96 TYR A N 1
ATOM 763 C CA . TYR A 1 96 ? -5.301 -3.1 -4.855 1 98.88 96 TYR A CA 1
ATOM 764 C C . TYR A 1 96 ? -5.203 -4.418 -5.613 1 98.88 96 TYR A C 1
ATOM 766 O O . TYR A 1 96 ? -5.586 -4.496 -6.785 1 98.88 96 TYR A O 1
ATOM 774 N N . PHE A 1 97 ? -4.656 -5.441 -4.949 1 98.94 97 PHE A N 1
ATOM 775 C CA . PHE A 1 97 ? -4.59 -6.746 -5.598 1 98.94 97 PHE A CA 1
ATOM 776 C C . PHE A 1 97 ? -5.988 -7.285 -5.867 1 98.94 97 PHE A C 1
ATOM 778 O O . PHE A 1 97 ? -6.273 -7.758 -6.969 1 98.94 97 PHE A O 1
ATOM 785 N N . ILE A 1 98 ? -6.82 -7.18 -4.891 1 98.88 98 ILE A N 1
ATOM 786 C CA . ILE A 1 98 ? -8.195 -7.648 -5.039 1 98.88 98 ILE A CA 1
ATOM 787 C C . ILE A 1 98 ? -8.898 -6.852 -6.129 1 98.88 98 ILE A C 1
ATOM 789 O O . ILE A 1 98 ? -9.578 -7.422 -6.988 1 98.88 98 ILE A O 1
ATOM 793 N N . ALA A 1 99 ? -8.742 -5.582 -6.129 1 98.88 99 ALA A N 1
ATOM 794 C CA . ALA A 1 99 ? -9.336 -4.707 -7.141 1 98.88 99 ALA A CA 1
ATOM 795 C C . ALA A 1 99 ? -8.844 -5.07 -8.539 1 98.88 99 ALA A C 1
ATOM 797 O O . ALA A 1 99 ? -9.609 -5.055 -9.5 1 98.88 99 ALA A O 1
ATOM 798 N N . THR A 1 100 ? -7.574 -5.34 -8.625 1 98.88 100 THR A N 1
ATOM 799 C CA . THR A 1 100 ? -7 -5.723 -9.914 1 98.88 100 THR A CA 1
ATOM 800 C C . THR A 1 100 ? -7.621 -7.02 -10.422 1 98.88 100 THR A C 1
ATOM 802 O O . THR A 1 100 ? -7.988 -7.125 -11.594 1 98.88 100 THR A O 1
ATOM 805 N N . ALA A 1 101 ? -7.703 -7.996 -9.523 1 98.88 101 ALA A N 1
ATOM 806 C CA . ALA A 1 101 ? -8.344 -9.258 -9.898 1 98.88 101 ALA A CA 1
ATOM 807 C C . ALA A 1 101 ? -9.773 -9.023 -10.375 1 98.88 101 ALA A C 1
ATOM 809 O O . ALA A 1 101 ? -10.211 -9.602 -11.367 1 98.88 101 ALA A O 1
ATOM 810 N N . LYS A 1 102 ? -10.477 -8.172 -9.711 1 98.62 102 LYS A N 1
ATOM 811 C CA . LYS A 1 102 ? -11.844 -7.832 -10.086 1 98.62 102 LYS A CA 1
ATOM 812 C C . LYS A 1 102 ? -11.891 -7.156 -11.453 1 98.62 102 LYS A C 1
ATOM 814 O O . LYS A 1 102 ? -12.672 -7.551 -12.32 1 98.62 102 LYS A O 1
ATOM 819 N N . LEU A 1 103 ? -11.102 -6.164 -11.641 1 98.62 103 LEU A N 1
ATOM 820 C CA . LEU A 1 103 ? -11.078 -5.359 -12.852 1 98.62 103 LEU A CA 1
ATOM 821 C C . LEU A 1 103 ? -10.75 -6.219 -14.07 1 98.62 103 LEU A C 1
ATOM 823 O O . LEU A 1 103 ? -11.312 -6.023 -15.148 1 98.62 103 LEU A O 1
ATOM 827 N N . THR A 1 104 ? -9.883 -7.184 -13.914 1 98.5 104 THR A N 1
ATOM 828 C CA . THR A 1 104 ? -9.344 -7.926 -15.047 1 98.5 104 THR A CA 1
ATOM 829 C C . THR A 1 104 ? -9.992 -9.305 -15.148 1 98.5 104 THR A C 1
ATOM 831 O O . THR A 1 104 ? -9.625 -10.109 -16 1 98.5 104 THR A O 1
ATOM 834 N N . ASN A 1 105 ? -10.93 -9.586 -14.25 1 97.94 105 ASN A N 1
ATOM 835 C CA . ASN A 1 105 ? -11.531 -10.914 -14.188 1 97.94 105 ASN A CA 1
ATOM 836 C C . ASN A 1 105 ? -10.477 -12.008 -14.062 1 97.94 105 ASN A C 1
ATOM 838 O O . ASN A 1 105 ? -10.477 -12.969 -14.836 1 97.94 105 ASN A O 1
ATOM 842 N N . SER A 1 106 ? -9.562 -11.773 -13.148 1 98.44 106 SER A N 1
ATOM 843 C CA . SER A 1 106 ? -8.461 -12.695 -12.883 1 98.44 106 SER A CA 1
ATOM 844 C C . SER A 1 106 ? -8.758 -13.586 -11.688 1 98.44 106 SER A C 1
ATOM 846 O O . SER A 1 106 ? -9.547 -13.219 -10.812 1 98.44 106 SER A O 1
ATOM 848 N N . ILE A 1 107 ? -8.141 -14.734 -11.633 1 98.38 107 ILE A N 1
ATOM 849 C CA . ILE A 1 107 ? -8.062 -15.555 -10.43 1 98.38 107 ILE A CA 1
ATOM 850 C C . ILE A 1 107 ? -6.957 -15.023 -9.516 1 98.38 107 ILE A C 1
ATOM 852 O O . ILE A 1 107 ? -5.812 -14.852 -9.945 1 98.38 107 ILE A O 1
ATOM 856 N N . LEU A 1 108 ? -7.324 -14.727 -8.281 1 98.81 108 LEU A N 1
ATOM 857 C CA . LEU A 1 108 ? -6.336 -14.242 -7.324 1 98.81 108 LEU A CA 1
ATOM 858 C C . LEU A 1 108 ? -5.703 -15.406 -6.562 1 98.81 108 LEU A C 1
ATOM 860 O O . LEU A 1 108 ? -6.414 -16.25 -6.02 1 98.81 108 LEU A O 1
ATOM 864 N N . ILE A 1 109 ? -4.371 -15.492 -6.559 1 98.81 109 ILE A N 1
ATOM 865 C CA . ILE A 1 109 ? -3.641 -16.484 -5.777 1 98.81 109 ILE A CA 1
ATOM 866 C C . ILE A 1 109 ? -2.764 -15.781 -4.742 1 98.81 109 ILE A C 1
ATOM 868 O O . ILE A 1 109 ? -2.01 -14.859 -5.078 1 98.81 109 ILE A O 1
ATOM 872 N N . THR A 1 110 ? -2.934 -16.125 -3.504 1 98.75 110 THR A N 1
ATOM 873 C CA . THR A 1 110 ? -2.242 -15.461 -2.406 1 98.75 110 THR A CA 1
ATOM 874 C C . THR A 1 110 ? -1.887 -16.453 -1.307 1 98.75 110 THR A C 1
ATOM 876 O O . THR A 1 110 ? -2.5 -17.531 -1.205 1 98.75 110 THR A O 1
ATOM 879 N N . ASN A 1 111 ? -0.867 -16.172 -0.53 1 97.94 111 ASN A N 1
ATOM 880 C CA . ASN A 1 111 ? -0.552 -16.938 0.672 1 97.94 111 ASN A CA 1
ATOM 881 C C . ASN A 1 111 ? -1.003 -16.203 1.935 1 97.94 111 ASN A C 1
ATOM 883 O O . ASN A 1 111 ? -0.42 -16.391 3.004 1 97.94 111 ASN A O 1
ATOM 887 N N . ASP A 1 112 ? -1.929 -15.328 1.815 1 97.75 112 ASP A N 1
ATOM 888 C CA . ASP A 1 112 ? -2.629 -14.672 2.912 1 97.75 112 ASP A CA 1
ATOM 889 C C . ASP A 1 112 ? -4.094 -15.086 2.963 1 97.75 112 ASP A C 1
ATOM 891 O O . ASP A 1 112 ? -4.898 -14.664 2.131 1 97.75 112 ASP A O 1
ATOM 895 N N . ARG A 1 113 ? -4.387 -15.844 3.994 1 97.75 113 ARG A N 1
ATOM 896 C CA . ARG A 1 113 ? -5.723 -16.422 4.121 1 97.75 113 ARG A CA 1
ATOM 897 C C . ARG A 1 113 ? -6.785 -15.32 4.18 1 97.75 113 ARG A C 1
ATOM 899 O O . ARG A 1 113 ? -7.844 -15.445 3.564 1 97.75 113 ARG A O 1
ATOM 906 N N . ILE A 1 114 ? -6.543 -14.312 4.918 1 98.12 114 ILE A N 1
ATOM 907 C CA . ILE A 1 114 ? -7.508 -13.234 5.094 1 98.12 114 ILE A CA 1
ATOM 908 C C . ILE A 1 114 ? -7.746 -12.531 3.76 1 98.12 114 ILE A C 1
ATOM 910 O O . ILE A 1 114 ? -8.883 -12.188 3.428 1 98.12 114 ILE A O 1
ATOM 914 N N . MET A 1 115 ? -6.703 -12.328 2.961 1 98.56 115 MET A N 1
ATOM 915 C CA . MET A 1 115 ? -6.852 -11.719 1.646 1 98.56 115 MET A CA 1
ATOM 916 C C . MET A 1 115 ? -7.719 -12.578 0.736 1 98.56 115 MET A C 1
ATOM 918 O O . MET A 1 115 ? -8.586 -12.07 0.027 1 98.56 115 MET A O 1
ATOM 922 N N . ALA A 1 116 ? -7.449 -13.875 0.704 1 98.62 116 ALA A N 1
ATOM 923 C CA . ALA A 1 116 ? -8.25 -14.781 -0.116 1 98.62 116 ALA A CA 1
ATOM 924 C C . ALA A 1 116 ? -9.719 -14.727 0.277 1 98.62 116 ALA A C 1
ATOM 926 O O . ALA A 1 116 ? -10.602 -14.648 -0.586 1 98.62 116 ALA A O 1
ATOM 927 N N . GLU A 1 117 ? -9.977 -14.719 1.575 1 98.06 117 GLU A N 1
ATOM 928 C CA . GLU A 1 117 ? -11.344 -14.672 2.076 1 98.06 117 GLU A CA 1
ATOM 929 C C . GLU A 1 117 ? -12.031 -13.367 1.688 1 98.06 117 GLU A C 1
ATOM 931 O O . GLU A 1 117 ? -13.188 -13.375 1.257 1 98.06 117 GLU A O 1
ATOM 936 N N . ASN A 1 118 ? -11.359 -12.281 1.845 1 97.75 118 ASN A N 1
ATOM 937 C CA . ASN A 1 118 ? -11.906 -10.984 1.467 1 97.75 118 ASN A CA 1
ATOM 938 C C . ASN A 1 118 ? -12.211 -10.914 -0.026 1 97.75 118 ASN A C 1
ATOM 940 O O . ASN A 1 118 ? -13.227 -10.336 -0.431 1 97.75 118 ASN A O 1
ATOM 944 N N . ALA A 1 119 ? -11.312 -11.453 -0.813 1 98.5 119 ALA A N 1
ATOM 945 C CA . ALA A 1 119 ? -11.508 -11.469 -2.26 1 98.5 119 ALA A CA 1
ATOM 946 C C . ALA A 1 119 ? -12.758 -12.266 -2.629 1 98.5 119 ALA A C 1
ATOM 948 O O . ALA A 1 119 ? -13.555 -11.828 -3.463 1 98.5 119 ALA A O 1
ATOM 949 N N . LYS A 1 120 ? -12.922 -13.406 -2.002 1 97.31 120 LYS A N 1
ATOM 950 C CA . LYS A 1 120 ? -14.102 -14.227 -2.25 1 97.31 120 LYS A CA 1
ATOM 951 C C . LYS A 1 120 ? -15.383 -13.484 -1.884 1 97.31 120 LYS A C 1
ATOM 953 O O . LYS A 1 120 ? -16.375 -13.555 -2.611 1 97.31 120 LYS A O 1
ATOM 958 N N . LYS A 1 121 ? -15.312 -12.766 -0.798 1 93.5 121 LYS A N 1
ATOM 959 C CA . LYS A 1 121 ? -16.453 -11.953 -0.385 1 93.5 121 LYS A CA 1
ATOM 960 C C . LYS A 1 121 ? -16.766 -10.883 -1.425 1 93.5 121 LYS A C 1
ATOM 962 O O . LYS A 1 121 ? -17.938 -10.492 -1.586 1 93.5 121 LYS A O 1
ATOM 967 N N . ALA A 1 122 ? -15.773 -10.516 -2.119 1 92.38 122 ALA A N 1
ATOM 968 C CA . ALA A 1 122 ? -15.953 -9.492 -3.152 1 92.38 122 ALA A CA 1
ATOM 969 C C . ALA A 1 122 ? -16.359 -10.133 -4.48 1 92.38 122 ALA A C 1
ATOM 971 O O . ALA A 1 122 ? -16.391 -9.453 -5.512 1 92.38 122 ALA A O 1
ATOM 972 N N . GLY A 1 123 ? -16.578 -11.422 -4.523 1 94.06 123 GLY A N 1
ATOM 973 C CA . GLY A 1 123 ? -17.062 -12.117 -5.711 1 94.06 123 GLY A CA 1
ATOM 974 C C . GLY A 1 123 ? -15.938 -12.531 -6.645 1 94.06 123 GLY A C 1
ATOM 975 O O . GLY A 1 123 ? -16.172 -12.828 -7.812 1 94.06 123 GLY A O 1
ATOM 976 N N . ILE A 1 124 ? -14.766 -12.555 -6.207 1 97.62 124 ILE A N 1
ATOM 977 C CA . ILE A 1 124 ? -13.594 -12.898 -7.004 1 97.62 124 ILE A CA 1
ATOM 978 C C . ILE A 1 124 ? -13.188 -14.344 -6.727 1 97.62 124 ILE A C 1
ATOM 980 O O . ILE A 1 124 ? -13.211 -14.789 -5.574 1 97.62 124 ILE A O 1
ATOM 984 N N . GLU A 1 125 ? -12.93 -15.078 -7.82 1 98.38 125 GLU A N 1
ATOM 985 C CA . GLU A 1 125 ? -12.289 -16.375 -7.594 1 98.38 125 GLU A CA 1
ATOM 986 C C . GLU A 1 125 ? -10.891 -16.203 -7.016 1 98.38 125 GLU A C 1
ATOM 988 O O . GLU A 1 125 ? -10.031 -15.57 -7.633 1 98.38 125 GLU A O 1
ATOM 993 N N . ALA A 1 126 ? -10.68 -16.703 -5.828 1 98.75 126 ALA A N 1
ATOM 994 C CA . ALA A 1 126 ? -9.414 -16.516 -5.129 1 98.75 126 ALA A CA 1
ATOM 995 C C . ALA A 1 126 ? -9.016 -17.766 -4.359 1 98.75 126 ALA A C 1
ATOM 997 O O . ALA A 1 126 ? -9.875 -18.531 -3.918 1 98.75 126 ALA A O 1
ATOM 998 N N . TYR A 1 127 ? -7.711 -17.938 -4.164 1 98.62 127 TYR A N 1
ATOM 999 C CA . TYR A 1 127 ? -7.211 -19.141 -3.484 1 98.62 127 TYR A CA 1
ATOM 1000 C C . TYR A 1 127 ? -6.113 -18.766 -2.49 1 98.62 127 TYR A C 1
ATOM 1002 O O . TYR A 1 127 ? -5.188 -18.031 -2.82 1 98.62 127 TYR A O 1
ATOM 1010 N N . TYR A 1 128 ? -6.305 -19.25 -1.241 1 98.5 128 TYR A N 1
ATOM 1011 C CA . TYR A 1 128 ? -5.195 -19.359 -0.298 1 98.5 128 TYR A CA 1
ATOM 1012 C C . TYR A 1 128 ? -4.316 -20.562 -0.626 1 98.5 128 TYR A C 1
ATOM 1014 O O . TYR A 1 128 ? -4.664 -21.688 -0.305 1 98.5 128 TYR A O 1
ATOM 1022 N N . LEU A 1 129 ? -3.176 -20.328 -1.235 1 97.69 129 LEU A N 1
ATOM 1023 C CA . LEU A 1 129 ? -2.398 -21.344 -1.918 1 97.69 129 LEU A CA 1
ATOM 1024 C C . LEU A 1 129 ? -2.059 -22.5 -0.97 1 97.69 129 LEU A C 1
ATOM 1026 O O . LEU A 1 129 ? -2.221 -23.672 -1.321 1 97.69 129 LEU A O 1
ATOM 1030 N N . LEU A 1 130 ? -1.684 -22.188 0.241 1 95.62 130 LEU A N 1
ATOM 1031 C CA . LEU A 1 130 ? -1.146 -23.188 1.16 1 95.62 130 LEU A CA 1
ATOM 1032 C C . LEU A 1 130 ? -2.217 -24.203 1.551 1 95.62 130 LEU A C 1
ATOM 1034 O O . LEU A 1 130 ? -1.912 -25.359 1.801 1 95.62 130 LEU A O 1
ATOM 1038 N N . GLU A 1 131 ? -3.439 -23.781 1.56 1 95.75 131 GLU A N 1
ATOM 1039 C CA . GLU A 1 131 ? -4.508 -24.672 1.983 1 95.75 131 GLU A CA 1
ATOM 1040 C C . GLU A 1 131 ? -5.309 -25.188 0.789 1 95.75 131 GLU A C 1
ATOM 1042 O O . GLU A 1 131 ? -6.051 -26.156 0.902 1 95.75 131 GLU A O 1
ATOM 1047 N N . GLU A 1 132 ? -5.184 -24.547 -0.318 1 96.31 132 GLU A N 1
ATOM 1048 C CA . GLU A 1 132 ? -6.004 -24.875 -1.478 1 96.31 132 GLU A CA 1
ATOM 1049 C C . GLU A 1 132 ? -5.137 -25.234 -2.684 1 96.31 132 GLU A C 1
ATOM 1051 O O . GLU A 1 132 ? -5.469 -24.891 -3.818 1 96.31 132 GLU A O 1
ATOM 1056 N N . PHE A 1 133 ? -4.039 -25.812 -2.34 1 94.62 133 PHE A N 1
ATOM 1057 C CA . PHE A 1 133 ? -3.033 -26.094 -3.357 1 94.62 133 PHE A CA 1
ATOM 1058 C C . PHE A 1 133 ? -3.617 -26.953 -4.477 1 94.62 133 PHE A C 1
ATOM 1060 O O . PHE A 1 133 ? -3.406 -26.672 -5.656 1 94.62 133 PHE A O 1
ATOM 1067 N N . GLU A 1 134 ? -4.328 -28.016 -4.141 1 94.56 134 GLU A N 1
ATOM 1068 C CA . GLU A 1 134 ? -4.867 -28.922 -5.141 1 94.56 134 GLU A CA 1
ATOM 1069 C C . GLU A 1 134 ? -5.895 -28.234 -6.027 1 94.56 134 GLU A C 1
ATOM 1071 O O . GLU A 1 134 ? -5.961 -28.484 -7.23 1 94.56 134 GLU A O 1
ATOM 1076 N N . GLU A 1 135 ? -6.715 -27.375 -5.512 1 95.81 135 GLU A N 1
ATOM 1077 C CA . GLU A 1 135 ? -7.688 -26.609 -6.285 1 95.81 135 GLU A CA 1
ATOM 1078 C C . GLU A 1 135 ? -6.992 -25.656 -7.266 1 95.81 135 GLU A C 1
ATOM 1080 O O . GLU A 1 135 ? -7.41 -25.547 -8.422 1 95.81 135 GLU A O 1
ATOM 1085 N N . VAL A 1 136 ? -5.98 -24.984 -6.766 1 95.75 136 VAL A N 1
ATOM 1086 C CA . VAL A 1 136 ? -5.203 -24.094 -7.621 1 95.75 136 VAL A CA 1
ATOM 1087 C C . VAL A 1 136 ? -4.617 -24.891 -8.789 1 95.75 136 VAL A C 1
ATOM 1089 O O . VAL A 1 136 ? -4.699 -24.453 -9.945 1 95.75 136 VAL A O 1
ATOM 1092 N N . LYS A 1 137 ? -4.047 -26.016 -8.477 1 92.5 137 LYS A N 1
ATOM 1093 C CA . LYS A 1 137 ? -3.436 -26.859 -9.508 1 92.5 137 LYS A CA 1
ATOM 1094 C C . LYS A 1 137 ? -4.445 -27.219 -10.594 1 92.5 137 LYS A C 1
ATOM 1096 O O . LYS A 1 137 ? -4.113 -27.234 -11.773 1 92.5 137 LYS A O 1
ATOM 1101 N N . ARG A 1 138 ? -5.621 -27.5 -10.211 1 92.44 138 ARG A N 1
ATOM 1102 C CA . ARG A 1 138 ? -6.676 -27.859 -11.156 1 92.44 138 ARG A CA 1
ATOM 1103 C C . ARG A 1 138 ? -7.027 -26.672 -12.055 1 92.44 138 ARG A C 1
ATOM 1105 O O . ARG A 1 138 ? -7.328 -26.844 -13.234 1 92.44 138 ARG A O 1
ATOM 1112 N N . ARG A 1 139 ? -7.016 -25.516 -11.453 1 91.75 139 ARG A N 1
ATOM 1113 C CA . ARG A 1 139 ? -7.402 -24.297 -12.18 1 91.75 139 ARG A CA 1
ATOM 1114 C C . ARG A 1 139 ? -6.309 -23.875 -13.156 1 91.75 139 ARG A C 1
ATOM 1116 O O . ARG A 1 139 ? -6.582 -23.203 -14.148 1 91.75 139 ARG A O 1
ATOM 1123 N N . LEU A 1 140 ? -5.055 -24.234 -12.867 1 89.19 140 LEU A N 1
ATOM 1124 C CA . LEU A 1 140 ? -3.918 -23.859 -13.703 1 89.19 140 LEU A CA 1
ATOM 1125 C C . LEU A 1 140 ? -3.889 -24.688 -14.984 1 89.19 140 LEU A C 1
ATOM 1127 O O . LEU A 1 140 ? -3.209 -24.328 -15.945 1 89.19 140 LEU A O 1
ATOM 1131 N N . GLN A 1 141 ? -4.543 -25.844 -15.086 1 78.88 141 GLN A N 1
ATOM 1132 C CA . GLN A 1 141 ? -4.594 -26.734 -16.25 1 78.88 141 GLN A CA 1
ATOM 1133 C C . GLN A 1 141 ? -5.637 -26.266 -17.25 1 78.88 141 GLN A C 1
ATOM 1135 O O . GLN A 1 141 ? -5.43 -26.375 -18.469 1 78.88 141 GLN A O 1
ATOM 1140 N N . MET B 1 1 ? 2.834 29.062 -2.65 1 85.19 1 MET B N 1
ATOM 1141 C CA . MET B 1 1 ? 2.256 28.516 -1.431 1 85.19 1 MET B CA 1
ATOM 1142 C C . MET B 1 1 ? 2.928 27.188 -1.061 1 85.19 1 MET B C 1
ATOM 1144 O O . MET B 1 1 ? 3.303 26.422 -1.939 1 85.19 1 MET B O 1
ATOM 1148 N N . MET B 1 2 ? 3.131 26.984 0.283 1 94 2 MET B N 1
ATOM 1149 C CA . MET B 1 2 ? 3.816 25.781 0.745 1 94 2 MET B CA 1
ATOM 1150 C C . MET B 1 2 ? 2.967 24.547 0.49 1 94 2 MET B C 1
ATOM 1152 O O . MET B 1 2 ? 1.736 24.625 0.469 1 94 2 MET B O 1
ATOM 1156 N N . ARG B 1 3 ? 3.648 23.453 0.139 1 97.81 3 ARG B N 1
ATOM 1157 C CA . ARG B 1 3 ? 2.971 22.172 -0.083 1 97.81 3 ARG B CA 1
ATOM 1158 C C . ARG B 1 3 ? 3.326 21.172 1.007 1 97.81 3 ARG B C 1
ATOM 1160 O O . ARG B 1 3 ? 4.469 21.125 1.469 1 97.81 3 ARG B O 1
ATOM 1167 N N . TYR B 1 4 ? 2.316 20.344 1.322 1 98.44 4 TYR B N 1
ATOM 1168 C CA . TYR B 1 4 ? 2.492 19.344 2.355 1 98.44 4 TYR B CA 1
ATOM 1169 C C . TYR B 1 4 ? 1.979 17.984 1.881 1 98.44 4 TYR B C 1
ATOM 1171 O O . TYR B 1 4 ? 1.014 17.906 1.115 1 98.44 4 TYR B O 1
ATOM 1179 N N . THR B 1 5 ? 2.637 16.984 2.197 1 98.88 5 THR B N 1
ATOM 1180 C CA . THR B 1 5 ? 2.135 15.617 2.199 1 98.88 5 THR B CA 1
ATOM 1181 C C . THR B 1 5 ? 1.905 15.133 3.627 1 98.88 5 THR B C 1
ATOM 1183 O O . THR B 1 5 ? 2.854 15 4.402 1 98.88 5 THR B O 1
ATOM 1186 N N . VAL B 1 6 ? 0.645 14.898 3.977 1 98.88 6 VAL B N 1
ATOM 1187 C CA . VAL B 1 6 ? 0.285 14.531 5.344 1 98.88 6 VAL B CA 1
ATOM 1188 C C . VAL B 1 6 ? -0.119 13.062 5.395 1 98.88 6 VAL B C 1
ATOM 1190 O O . VAL B 1 6 ? -1.109 12.656 4.781 1 98.88 6 VAL B O 1
ATOM 1193 N N . ASP B 1 7 ? 0.608 12.328 6.152 1 98.75 7 ASP B N 1
ATOM 1194 C CA . ASP B 1 7 ? 0.471 10.883 6.234 1 98.75 7 ASP B CA 1
ATOM 1195 C C . ASP B 1 7 ? -0.872 10.492 6.848 1 98.75 7 ASP B C 1
ATOM 1197 O O . ASP B 1 7 ? -1.445 11.242 7.633 1 98.75 7 ASP B O 1
ATOM 1201 N N . THR B 1 8 ? -1.357 9.305 6.52 1 98.75 8 THR B N 1
ATOM 1202 C CA . THR B 1 8 ? -2.623 8.75 6.988 1 98.75 8 THR B CA 1
ATOM 1203 C C . THR B 1 8 ? -2.674 8.734 8.516 1 98.75 8 THR B C 1
ATOM 1205 O O . THR B 1 8 ? -3.736 8.938 9.109 1 98.75 8 THR B O 1
ATOM 1208 N N . SER B 1 9 ? -1.533 8.516 9.141 1 98.12 9 SER B N 1
ATOM 1209 C CA . SER B 1 9 ? -1.455 8.406 10.594 1 98.12 9 SER B CA 1
ATOM 1210 C C . SER B 1 9 ? -1.927 9.688 11.273 1 98.12 9 SER B C 1
ATOM 1212 O O . SER B 1 9 ? -2.498 9.641 12.367 1 98.12 9 SER B O 1
ATOM 1214 N N . ILE B 1 10 ? -1.694 10.844 10.648 1 98.5 10 ILE B N 1
ATOM 1215 C CA . ILE B 1 10 ? -2.107 12.117 11.227 1 98.5 10 ILE B CA 1
ATOM 1216 C C . ILE B 1 10 ? -3.631 12.211 11.234 1 98.5 10 ILE B C 1
ATOM 1218 O O . ILE B 1 10 ? -4.23 12.586 12.242 1 98.5 10 ILE B O 1
ATOM 1222 N N . PHE B 1 11 ? -4.273 11.852 10.18 1 98.62 11 PHE B N 1
ATOM 1223 C CA . PHE B 1 11 ? -5.727 11.875 10.07 1 98.62 11 PHE B CA 1
ATOM 1224 C C . PHE B 1 11 ? -6.352 10.859 11.016 1 98.62 11 PHE B C 1
ATOM 1226 O O . PHE B 1 11 ? -7.355 11.148 11.672 1 98.62 11 PHE B O 1
ATOM 1233 N N . ALA B 1 12 ? -5.754 9.648 11.07 1 98.31 12 ALA B N 1
ATOM 1234 C CA . ALA B 1 12 ? -6.254 8.609 11.969 1 98.31 12 ALA B CA 1
ATOM 1235 C C . ALA B 1 12 ? -6.219 9.078 13.422 1 98.31 12 ALA B C 1
ATOM 1237 O O . ALA B 1 12 ? -7.184 8.891 14.164 1 98.31 12 ALA B O 1
ATOM 1238 N N . ASP B 1 13 ? -5.117 9.711 13.773 1 97.69 13 ASP B N 1
ATOM 1239 C CA . ASP B 1 13 ? -4.973 10.203 15.141 1 97.69 13 ASP B CA 1
ATOM 1240 C C . ASP B 1 13 ? -6.012 11.281 15.453 1 97.69 13 ASP B C 1
ATOM 1242 O O . ASP B 1 13 ? -6.484 11.383 16.578 1 97.69 13 ASP B O 1
ATOM 1246 N N . PHE B 1 14 ? -6.297 12.047 14.508 1 97.75 14 PHE B N 1
ATOM 1247 C CA . PHE B 1 14 ? -7.281 13.102 14.68 1 97.75 14 PHE B CA 1
ATOM 1248 C C . PHE B 1 14 ? -8.68 12.516 14.852 1 97.75 14 PHE B C 1
ATOM 1250 O O . PHE B 1 14 ? -9.422 12.938 15.742 1 97.75 14 PHE B O 1
ATOM 1257 N N . ILE B 1 15 ? -9.055 11.523 14.086 1 97.44 15 ILE B N 1
ATOM 1258 C CA . ILE B 1 15 ? -10.414 11.008 13.984 1 97.44 15 ILE B CA 1
ATOM 1259 C C . ILE B 1 15 ? -10.695 10.07 15.156 1 97.44 15 ILE B C 1
ATOM 1261 O O . ILE B 1 15 ? -11.781 10.109 15.742 1 97.44 15 ILE B O 1
ATOM 1265 N N . PHE B 1 16 ? -9.805 9.156 15.633 1 95.62 16 PHE B N 1
ATOM 1266 C CA . PHE B 1 16 ? -10.102 8.102 16.594 1 95.62 16 PHE B CA 1
ATOM 1267 C C . PHE B 1 16 ? -9.805 8.57 18.016 1 95.62 16 PHE B C 1
ATOM 1269 O O . PHE B 1 16 ? -10.359 8.047 18.984 1 95.62 16 PHE B O 1
ATOM 1276 N N . GLU B 1 17 ? -9.094 9.602 18.312 1 92 17 GLU B N 1
ATOM 1277 C CA . GLU B 1 17 ? -8.828 10.289 19.562 1 92 17 GLU B CA 1
ATOM 1278 C C . GLU B 1 17 ? -8.477 9.297 20.672 1 92 17 GLU B C 1
ATOM 1280 O O . GLU B 1 17 ? -9.008 9.391 21.781 1 92 17 GLU B O 1
ATOM 1285 N N . PHE B 1 18 ? -7.723 8.266 20.391 1 88 18 PHE B N 1
ATOM 1286 C CA . PHE B 1 18 ? -7.352 7.254 21.375 1 88 18 PHE B CA 1
ATOM 1287 C C . PHE B 1 18 ? -6.309 7.797 22.344 1 88 18 PHE B C 1
ATOM 1289 O O . PHE B 1 18 ? -6.211 7.332 23.484 1 88 18 PHE B O 1
ATOM 1296 N N . ASP B 1 19 ? -5.488 8.734 21.953 1 92.75 19 ASP B N 1
ATOM 1297 C CA . ASP B 1 19 ? -4.43 9.375 22.719 1 92.75 19 ASP B CA 1
ATOM 1298 C C . ASP B 1 19 ? -4.527 10.898 22.625 1 92.75 19 ASP B C 1
ATOM 1300 O O . ASP B 1 19 ? -4.352 11.469 21.547 1 92.75 19 ASP B O 1
ATOM 1304 N N . GLU B 1 20 ? -4.703 11.438 23.75 1 93.94 20 GLU B N 1
ATOM 1305 C CA . GLU B 1 20 ? -4.973 12.867 23.781 1 93.94 20 GLU B CA 1
ATOM 1306 C C . GLU B 1 20 ? -3.82 13.664 23.172 1 93.94 20 GLU B C 1
ATOM 1308 O O . GLU B 1 20 ? -4.043 14.648 22.484 1 93.94 20 GLU B O 1
ATOM 1313 N N . ASN B 1 21 ? -2.635 13.32 23.5 1 94.75 21 ASN B N 1
ATOM 1314 C CA . ASN B 1 21 ? -1.473 14.023 22.969 1 94.75 21 ASN B CA 1
ATOM 1315 C C . ASN B 1 21 ? -1.387 13.898 21.438 1 94.75 21 ASN B C 1
ATOM 1317 O O . ASN B 1 21 ? -1.12 14.875 20.75 1 94.75 21 ASN B O 1
ATOM 1321 N N . ARG B 1 22 ? -1.607 12.727 20.938 1 96.06 22 ARG B N 1
ATOM 1322 C CA . ARG B 1 22 ? -1.583 12.5 19.484 1 96.06 22 ARG B CA 1
ATOM 1323 C C . ARG B 1 22 ? -2.715 13.25 18.797 1 96.06 22 ARG B C 1
ATOM 1325 O O . ARG B 1 22 ? -2.51 13.859 17.75 1 96.06 22 ARG B O 1
ATOM 1332 N N . THR B 1 23 ? -3.867 13.18 19.453 1 97.62 23 THR B N 1
ATOM 1333 C CA . THR B 1 23 ? -5.031 13.844 18.891 1 97.62 23 THR B CA 1
ATOM 1334 C C . THR B 1 23 ? -4.828 15.359 18.844 1 97.62 23 THR B C 1
ATOM 1336 O O . THR B 1 23 ? -5.105 16 17.828 1 97.62 23 THR B O 1
ATOM 1339 N N . SER B 1 24 ? -4.332 15.891 19.906 1 96.81 24 SER B N 1
ATOM 1340 C CA . SER B 1 24 ? -4.105 17.328 19.984 1 96.81 24 SER B CA 1
ATOM 1341 C C . SER B 1 24 ? -3.082 17.781 18.953 1 96.81 24 SER B C 1
ATOM 1343 O O . SER B 1 24 ? -3.266 18.812 18.297 1 96.81 24 SER B O 1
ATOM 1345 N N . ALA B 1 25 ? -2.016 17.062 18.781 1 96.75 25 ALA B N 1
ATOM 1346 C CA . ALA B 1 25 ? -0.983 17.391 17.797 1 96.75 25 ALA B CA 1
ATOM 1347 C C . ALA B 1 25 ? -1.536 17.328 16.375 1 96.75 25 ALA B C 1
ATOM 1349 O O . ALA B 1 25 ? -1.271 18.219 15.562 1 96.75 25 ALA B O 1
ATOM 1350 N N . ALA B 1 26 ? -2.289 16.297 16.062 1 97.69 26 ALA B N 1
ATOM 1351 C CA . ALA B 1 26 ? -2.893 16.125 14.742 1 97.69 26 ALA B CA 1
ATOM 1352 C C . ALA B 1 26 ? -3.865 17.266 14.438 1 97.69 26 ALA B C 1
ATOM 1354 O O . ALA B 1 26 ? -3.855 17.812 13.336 1 97.69 26 ALA B O 1
ATOM 1355 N N . GLU B 1 27 ? -4.695 17.594 15.438 1 96.69 27 GLU B N 1
ATOM 1356 C CA . GLU B 1 27 ? -5.656 18.688 15.281 1 96.69 27 GLU B CA 1
ATOM 1357 C C . GLU B 1 27 ? -4.949 20 14.969 1 96.69 27 GLU B C 1
ATOM 1359 O O . GLU B 1 27 ? -5.387 20.75 14.094 1 96.69 27 GLU B O 1
ATOM 1364 N N . LYS B 1 28 ? -3.977 20.203 15.68 1 95.31 28 LYS B N 1
ATOM 1365 C CA . LYS B 1 28 ? -3.236 21.453 15.5 1 95.31 28 LYS B CA 1
ATOM 1366 C C . LYS B 1 28 ? -2.656 21.547 14.086 1 95.31 28 LYS B C 1
ATOM 1368 O O . LYS B 1 28 ? -2.803 22.578 13.422 1 95.31 28 LYS B O 1
ATOM 1373 N N . VAL B 1 29 ? -2.012 20.531 13.609 1 96.06 29 VAL B N 1
ATOM 1374 C CA . VAL B 1 29 ? -1.381 20.531 12.297 1 96.06 29 VAL B CA 1
ATOM 1375 C C . VAL B 1 29 ? -2.447 20.688 11.211 1 96.06 29 VAL B C 1
ATOM 1377 O O . VAL B 1 29 ? -2.305 21.5 10.297 1 96.06 29 VAL B O 1
ATOM 1380 N N . LEU B 1 30 ? -3.514 19.938 11.305 1 96.62 30 LEU B N 1
ATOM 1381 C CA . LEU B 1 30 ? -4.547 19.938 10.273 1 96.62 30 LEU B CA 1
ATOM 1382 C C . LEU B 1 30 ? -5.305 21.25 10.25 1 96.62 30 LEU B C 1
ATOM 1384 O O . LEU B 1 30 ? -5.75 21.703 9.188 1 96.62 30 LEU B O 1
ATOM 1388 N N . SER B 1 31 ? -5.371 21.906 11.406 1 94.94 31 SER B N 1
ATOM 1389 C CA . SER B 1 31 ? -6.105 23.172 11.469 1 94.94 31 SER B CA 1
ATOM 1390 C C . SER B 1 31 ? -5.219 24.359 11.094 1 94.94 31 SER B C 1
ATOM 1392 O O . SER B 1 31 ? -5.711 25.391 10.633 1 94.94 31 SER B O 1
ATOM 1394 N N . GLU B 1 32 ? -3.98 24.172 11.18 1 94.12 32 GLU B N 1
ATOM 1395 C CA . GLU B 1 32 ? -3.098 25.328 11.039 1 94.12 32 GLU B CA 1
ATOM 1396 C C . GLU B 1 32 ? -2.375 25.312 9.695 1 94.12 32 GLU B C 1
ATOM 1398 O O . GLU B 1 32 ? -1.744 26.297 9.312 1 94.12 32 GLU B O 1
ATOM 1403 N N . ILE B 1 33 ? -2.465 24.25 8.977 1 94 33 ILE B N 1
ATOM 1404 C CA . ILE B 1 33 ? -1.827 24.188 7.668 1 94 33 ILE B CA 1
ATOM 1405 C C . ILE B 1 33 ? -2.475 25.203 6.73 1 94 33 ILE B C 1
ATOM 1407 O O . ILE B 1 33 ? -3.688 25.172 6.512 1 94 33 ILE B O 1
ATOM 1411 N N . LYS B 1 34 ? -1.719 26.172 6.176 1 89.06 34 LYS B N 1
ATOM 1412 C CA . LYS B 1 34 ? -2.211 27.172 5.23 1 89.06 34 LYS B CA 1
ATOM 1413 C C . LYS B 1 34 ? -1.803 26.828 3.801 1 89.06 34 LYS B C 1
ATOM 1415 O O . LYS B 1 34 ? -2.309 27.422 2.844 1 89.06 34 LYS B O 1
ATOM 1420 N N . GLY B 1 35 ? -1.097 25.875 3.568 1 92.69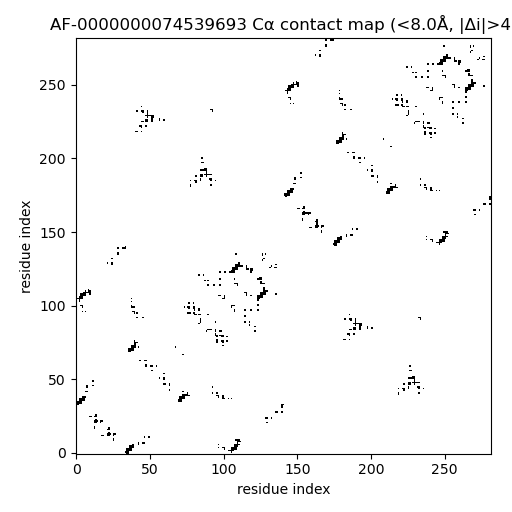 35 GLY B N 1
ATOM 1421 C CA . GLY B 1 35 ? -0.688 25.438 2.244 1 92.69 35 GLY B CA 1
ATOM 1422 C C . GLY B 1 35 ? -1.538 24.297 1.704 1 92.69 35 GLY B C 1
ATOM 1423 O O . GLY B 1 35 ? -2.652 24.078 2.18 1 92.69 35 GLY B O 1
ATOM 1424 N N . ARG B 1 36 ? -1.15 23.812 0.578 1 96.38 36 ARG B N 1
ATOM 1425 C CA . ARG B 1 36 ? -1.891 22.734 -0.058 1 96.38 36 ARG B CA 1
ATOM 1426 C C . ARG B 1 36 ? -1.416 21.375 0.45 1 96.38 36 ARG B C 1
ATOM 1428 O O . ARG B 1 36 ? -0.213 21.141 0.564 1 96.38 36 ARG B O 1
ATOM 1435 N N . ILE B 1 37 ? -2.383 20.594 0.799 1 98.5 37 ILE B N 1
ATOM 1436 C CA . ILE B 1 37 ? -2.055 19.203 1.105 1 98.5 37 ILE B CA 1
ATOM 1437 C C . ILE B 1 37 ? -2.215 18.344 -0.148 1 98.5 37 ILE B C 1
ATOM 1439 O O . ILE B 1 37 ? -3.297 18.297 -0.736 1 98.5 37 ILE B O 1
ATOM 1443 N N . LEU B 1 38 ? -1.143 17.703 -0.591 1 98.81 38 LEU B N 1
ATOM 1444 C CA . LEU B 1 38 ? -1.106 16.781 -1.728 1 98.81 38 LEU B CA 1
ATOM 1445 C C . LEU B 1 38 ? -0.753 15.375 -1.279 1 98.81 38 LEU B C 1
ATOM 1447 O O . LEU B 1 38 ? 0.342 15.133 -0.765 1 98.81 38 LEU B O 1
ATOM 1451 N N . ASN B 1 39 ? -1.678 14.5 -1.382 1 98.94 39 ASN B N 1
ATOM 1452 C CA . ASN B 1 39 ? -1.454 13.102 -1.044 1 98.94 39 ASN B CA 1
ATOM 1453 C C . ASN B 1 39 ? -1.631 12.195 -2.26 1 98.94 39 ASN B C 1
ATOM 1455 O O . ASN B 1 39 ? -2.359 12.539 -3.193 1 98.94 39 ASN B O 1
ATOM 1459 N N . PRO B 1 40 ?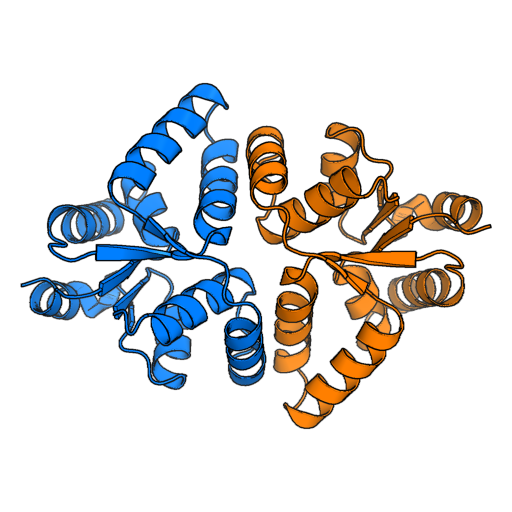 -0.907 11.086 -2.289 1 98.94 40 PRO B N 1
ATOM 1460 C CA . PRO B 1 40 ? -1.12 10.141 -3.387 1 98.94 40 PRO B CA 1
ATOM 1461 C C . PRO B 1 40 ? -2.49 9.469 -3.33 1 98.94 40 PRO B C 1
ATOM 1463 O O . PRO B 1 40 ? -3.086 9.367 -2.256 1 98.94 40 PRO B O 1
ATOM 1466 N N . LYS B 1 41 ? -2.957 8.977 -4.457 1 98.94 41 LYS B N 1
ATOM 1467 C CA . LYS B 1 41 ? -4.254 8.312 -4.547 1 98.94 41 LYS B CA 1
ATOM 1468 C C . LYS B 1 41 ? -4.328 7.117 -3.6 1 98.94 41 LYS B C 1
ATOM 1470 O O . LYS B 1 41 ? -5.398 6.805 -3.066 1 98.94 41 LYS B O 1
ATOM 1475 N N . VAL B 1 42 ? -3.211 6.5 -3.26 1 98.94 42 VAL B N 1
ATOM 1476 C CA . VAL B 1 42 ? -3.234 5.355 -2.354 1 98.94 42 VAL B CA 1
ATOM 1477 C C . VAL B 1 42 ? -3.711 5.801 -0.973 1 98.94 42 VAL B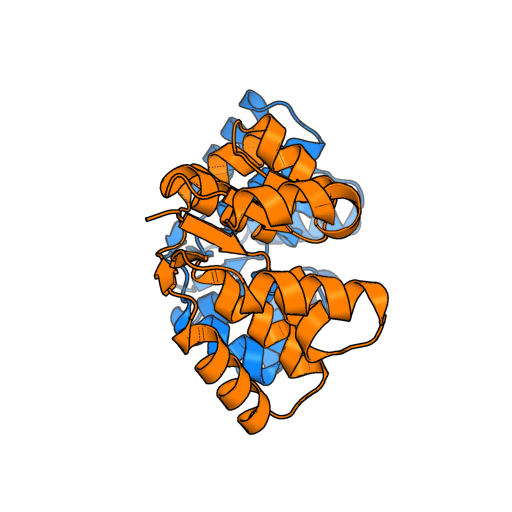 C 1
ATOM 1479 O O . VAL B 1 42 ? -4.207 4.988 -0.19 1 98.94 42 VAL B O 1
ATOM 1482 N N . PHE B 1 43 ? -3.596 7.039 -0.625 1 98.94 43 PHE B N 1
ATOM 1483 C CA . PHE B 1 43 ? -4.059 7.586 0.644 1 98.94 43 PHE B CA 1
ATOM 1484 C C . PHE B 1 43 ? -5.543 7.305 0.847 1 98.94 43 PHE B C 1
ATOM 1486 O O . PHE B 1 43 ? -5.949 6.848 1.915 1 98.94 43 PHE B O 1
ATOM 1493 N N . LYS B 1 44 ? -6.316 7.617 -0.202 1 98.94 44 LYS B N 1
ATOM 1494 C CA . LYS B 1 44 ? -7.758 7.414 -0.099 1 98.94 44 LYS B CA 1
ATOM 1495 C C . LYS B 1 44 ? -8.086 5.965 0.245 1 98.94 44 LYS B C 1
ATOM 1497 O O . LYS B 1 44 ? -8.922 5.699 1.108 1 98.94 44 LYS B O 1
ATOM 1502 N N . VAL B 1 45 ? -7.414 5.078 -0.406 1 98.94 45 VAL B N 1
ATOM 1503 C CA . VAL B 1 45 ? -7.648 3.656 -0.186 1 98.94 45 VAL B CA 1
ATOM 1504 C C . VAL B 1 45 ? -7.199 3.27 1.223 1 98.94 45 VAL B C 1
ATOM 1506 O O . VAL B 1 45 ? -7.938 2.611 1.957 1 98.94 45 VAL B O 1
ATOM 1509 N N . GLU B 1 46 ? -5.992 3.719 1.603 1 98.94 46 GLU B N 1
ATOM 1510 C CA . GLU B 1 46 ? -5.457 3.404 2.924 1 98.94 46 GLU B CA 1
ATOM 1511 C C . GLU B 1 46 ? -6.367 3.934 4.027 1 98.94 46 GLU B C 1
ATOM 1513 O O . GLU B 1 46 ? -6.688 3.215 4.977 1 98.94 46 GLU B O 1
ATOM 1518 N N . MET B 1 47 ? -6.77 5.141 3.93 1 98.88 47 MET B N 1
ATOM 1519 C CA . MET B 1 47 ? -7.637 5.762 4.926 1 98.88 47 MET B CA 1
ATOM 1520 C C . MET B 1 47 ? -8.977 5.043 5.008 1 98.88 47 MET B C 1
ATOM 1522 O O . MET B 1 47 ? -9.508 4.824 6.102 1 98.88 47 MET B O 1
ATOM 1526 N N . THR B 1 48 ? -9.508 4.684 3.844 1 98.88 48 THR B N 1
ATOM 1527 C CA . THR B 1 48 ? -10.773 3.955 3.791 1 98.88 48 THR B CA 1
ATOM 1528 C C . THR B 1 48 ? -10.656 2.611 4.504 1 98.88 48 THR B C 1
ATOM 1530 O O . THR B 1 48 ? -11.547 2.221 5.258 1 98.88 48 THR B O 1
ATOM 1533 N N . CYS B 1 49 ? -9.578 1.952 4.262 1 98.75 49 CYS B N 1
ATOM 1534 C CA . CYS B 1 49 ? -9.344 0.686 4.945 1 98.75 49 CYS B CA 1
ATOM 1535 C C . CYS B 1 49 ? -9.375 0.868 6.461 1 98.75 49 CYS B C 1
ATOM 1537 O O . CYS B 1 49 ? -10.062 0.122 7.164 1 98.75 49 CYS B O 1
ATOM 1539 N N . ILE B 1 50 ? -8.688 1.805 6.973 1 98.69 50 ILE B N 1
ATOM 1540 C CA . ILE B 1 50 ? -8.578 2.068 8.406 1 98.69 50 ILE B CA 1
ATOM 1541 C C . ILE B 1 50 ? -9.953 2.4 8.977 1 98.69 50 ILE B C 1
ATOM 1543 O O . ILE B 1 50 ? -10.359 1.852 10 1 98.69 50 ILE B O 1
ATOM 1547 N N . LEU B 1 51 ? -10.703 3.244 8.336 1 98.81 51 LEU B N 1
ATOM 1548 C CA . LEU B 1 51 ? -12.016 3.678 8.797 1 98.81 51 LEU B CA 1
ATOM 1549 C C . LEU B 1 51 ? -13.016 2.527 8.75 1 98.81 51 LEU B C 1
ATOM 1551 O O . LEU B 1 51 ? -13.875 2.406 9.625 1 98.81 51 LEU B O 1
ATOM 1555 N N . SER B 1 52 ? -12.906 1.658 7.754 1 98.56 52 SER B N 1
ATOM 1556 C CA . SER B 1 52 ? -13.883 0.601 7.52 1 98.56 52 SER B CA 1
ATOM 1557 C C . SER B 1 52 ? -13.797 -0.479 8.594 1 98.56 52 SER B C 1
ATOM 1559 O O . SER B 1 52 ? -14.719 -1.284 8.742 1 98.56 52 SER B O 1
ATOM 1561 N N . ARG B 1 53 ? -12.766 -0.481 9.32 1 98 53 ARG B N 1
ATOM 1562 C CA . ARG B 1 53 ? -12.641 -1.423 10.43 1 98 53 ARG B CA 1
ATOM 1563 C C . ARG B 1 53 ? -13.445 -0.958 11.641 1 98 53 ARG B C 1
ATOM 1565 O O . ARG B 1 53 ? -13.688 -1.736 12.562 1 98 53 ARG B O 1
ATOM 1572 N N . ARG B 1 54 ? -13.938 0.288 11.578 1 97.38 54 ARG B N 1
ATOM 1573 C CA . ARG B 1 54 ? -14.562 0.849 12.773 1 97.38 54 ARG B CA 1
ATOM 1574 C C . ARG B 1 54 ? -15.953 1.395 12.461 1 97.38 54 ARG B C 1
ATOM 1576 O O . ARG B 1 54 ? -16.812 1.48 13.344 1 97.38 54 ARG B O 1
ATOM 1583 N N . PHE B 1 55 ? -16.172 1.764 11.219 1 98.19 55 PHE B N 1
ATOM 1584 C CA . PHE B 1 55 ? -17.422 2.436 10.867 1 98.19 55 PHE B CA 1
ATOM 1585 C C . PHE B 1 55 ? -18.094 1.745 9.688 1 98.19 55 PHE B C 1
ATOM 1587 O O . PHE B 1 55 ? -17.438 1.029 8.922 1 98.19 55 PHE B O 1
ATOM 1594 N N . HIS B 1 56 ? -19.391 2.023 9.539 1 97.75 56 HIS B N 1
ATOM 1595 C CA . HIS B 1 56 ? -20.141 1.559 8.375 1 97.75 56 HIS B CA 1
ATOM 1596 C C . HIS B 1 56 ? -19.812 2.402 7.145 1 97.75 56 HIS B C 1
ATOM 1598 O O . HIS B 1 56 ? -19.344 3.533 7.27 1 97.75 56 HIS B O 1
ATOM 1604 N N . SER B 1 57 ? -20.125 1.822 6.008 1 98.06 57 SER B N 1
ATOM 1605 C CA . SER B 1 57 ? -19.688 2.371 4.727 1 98.06 57 SER B CA 1
ATOM 1606 C C . SER B 1 57 ? -20.188 3.801 4.539 1 98.06 57 SER B C 1
ATOM 1608 O O . SER B 1 57 ? -19.469 4.652 4.016 1 98.06 57 SER B O 1
ATOM 1610 N N . GLU B 1 58 ? -21.375 4.109 4.953 1 98.19 58 GLU B N 1
ATOM 1611 C CA . GLU B 1 58 ? -21.922 5.449 4.77 1 98.19 58 GLU B CA 1
ATOM 1612 C C . GLU B 1 58 ? -21.125 6.484 5.566 1 98.19 58 GLU B C 1
ATOM 1614 O O . GLU B 1 58 ? -20.859 7.578 5.066 1 98.19 58 GLU B O 1
ATOM 1619 N N . ILE B 1 59 ? -20.828 6.133 6.75 1 98.62 59 ILE B N 1
ATOM 1620 C CA . ILE B 1 59 ? -20.047 7.02 7.609 1 98.62 59 ILE B CA 1
ATOM 1621 C C . ILE B 1 59 ? -18.641 7.176 7.043 1 98.62 59 ILE B C 1
ATOM 1623 O O . ILE B 1 59 ? -18.094 8.281 7.004 1 98.62 59 ILE B O 1
ATOM 1627 N N . VAL B 1 60 ? -18.062 6.074 6.594 1 98.88 60 VAL B N 1
ATOM 1628 C CA . VAL B 1 60 ? -16.719 6.094 6.023 1 98.88 60 VAL B CA 1
ATOM 1629 C C . VAL B 1 60 ? -16.688 7.023 4.812 1 98.88 60 VAL B C 1
ATOM 1631 O O . VAL B 1 60 ? -15.797 7.871 4.703 1 98.88 60 VAL B O 1
ATOM 1634 N N . GLU B 1 61 ? -17.641 6.879 3.955 1 98.75 61 GLU B N 1
ATOM 1635 C CA . GLU B 1 61 ? -17.688 7.699 2.75 1 98.75 61 GLU B CA 1
ATOM 1636 C C . GLU B 1 61 ? -17.812 9.18 3.096 1 98.75 61 GLU B C 1
ATOM 1638 O O . GLU B 1 61 ? -17.219 10.031 2.439 1 98.75 61 GLU B O 1
ATOM 1643 N N . LYS B 1 62 ? -18.578 9.461 4.074 1 98.75 62 LYS B N 1
ATOM 1644 C CA . LYS B 1 62 ? -18.75 10.844 4.516 1 98.75 62 LYS B CA 1
ATOM 1645 C C . LYS B 1 62 ? -17.438 11.414 5.039 1 98.75 62 LYS B C 1
ATOM 1647 O O . LYS B 1 62 ? -17.047 12.523 4.672 1 98.75 62 LYS B O 1
ATOM 1652 N N . ILE B 1 63 ? -16.781 10.648 5.855 1 98.75 63 ILE B N 1
ATOM 1653 C CA . ILE B 1 63 ? -15.516 11.102 6.434 1 98.75 63 ILE B CA 1
ATOM 1654 C C . ILE B 1 63 ? -14.484 11.312 5.328 1 98.75 63 ILE B C 1
ATOM 1656 O O . ILE B 1 63 ? -13.789 12.328 5.305 1 98.75 63 ILE B O 1
ATOM 1660 N N . ILE B 1 64 ? -14.406 10.383 4.387 1 98.88 64 ILE B N 1
ATOM 1661 C CA . ILE B 1 64 ? -13.461 10.484 3.279 1 98.88 64 ILE B CA 1
ATOM 1662 C C . ILE B 1 64 ? -13.766 11.727 2.445 1 98.88 64 ILE B C 1
ATOM 1664 O O . ILE B 1 64 ? -12.859 12.469 2.068 1 98.88 64 ILE B O 1
ATOM 1668 N N . SER B 1 65 ? -15.023 11.914 2.188 1 98.69 65 SER B N 1
ATOM 1669 C CA . SER B 1 65 ? -15.43 13.086 1.417 1 98.69 65 SER B CA 1
ATOM 1670 C C . SER B 1 65 ? -15.008 14.375 2.111 1 98.69 65 SER B C 1
ATOM 1672 O O . SER B 1 65 ? -14.523 15.312 1.462 1 98.69 65 SER B O 1
ATOM 1674 N N . GLU B 1 66 ? -15.156 14.477 3.354 1 98.5 66 GLU B N 1
ATOM 1675 C CA . GLU B 1 66 ? -14.766 15.648 4.129 1 98.5 66 GLU B CA 1
ATOM 1676 C C . GLU B 1 66 ? -13.258 15.859 4.102 1 98.5 66 GLU B C 1
ATOM 1678 O O . GLU B 1 66 ? -12.781 16.984 3.926 1 98.5 66 GLU B O 1
ATOM 1683 N N . ILE B 1 67 ? -12.516 14.82 4.25 1 98.62 67 ILE B N 1
ATOM 1684 C CA . ILE B 1 67 ? -11.055 14.891 4.211 1 98.62 67 ILE B CA 1
ATOM 1685 C C . ILE B 1 67 ? -10.594 15.414 2.854 1 98.62 67 ILE B C 1
ATOM 1687 O O . ILE B 1 67 ? -9.703 16.266 2.779 1 98.62 67 ILE B O 1
ATOM 1691 N N . LEU B 1 68 ? -11.258 14.945 1.838 1 98.56 68 LEU B N 1
ATOM 1692 C CA . LEU B 1 68 ? -10.805 15.234 0.48 1 98.56 68 LEU B CA 1
ATOM 1693 C C . LEU B 1 68 ? -11.211 16.641 0.062 1 98.56 68 LEU B C 1
ATOM 1695 O O . LEU B 1 68 ? -10.789 17.125 -0.991 1 98.56 68 LEU B O 1
ATOM 1699 N N . GLU B 1 69 ? -11.992 17.312 0.898 1 97.69 69 GLU B N 1
ATOM 1700 C CA . GLU B 1 69 ? -12.234 18.734 0.68 1 97.69 69 GLU B CA 1
ATOM 1701 C C . GLU B 1 69 ? -10.953 19.547 0.845 1 97.69 69 GLU B C 1
ATOM 1703 O O . GLU B 1 69 ? -10.781 20.578 0.193 1 97.69 69 GLU B O 1
ATOM 1708 N N . ASP B 1 70 ? -10.023 19.047 1.667 1 96.56 70 ASP B N 1
ATOM 1709 C CA . ASP B 1 70 ? -8.828 19.797 2.006 1 96.56 70 ASP B CA 1
ATOM 1710 C C . ASP B 1 70 ? -7.57 19.094 1.488 1 96.56 70 ASP B C 1
ATOM 1712 O O . ASP B 1 70 ? -6.473 19.656 1.539 1 96.56 70 ASP B O 1
ATOM 1716 N N . VAL B 1 71 ? -7.742 17.906 0.989 1 98.69 71 VAL B N 1
ATOM 1717 C CA . VAL B 1 71 ? -6.617 17.109 0.505 1 98.69 71 VAL B CA 1
ATOM 1718 C C . VAL B 1 71 ? -6.777 16.844 -0.988 1 98.69 71 VAL B C 1
ATOM 1720 O O . VAL B 1 71 ? -7.777 16.25 -1.412 1 98.69 71 VAL B O 1
ATOM 1723 N N . ALA B 1 72 ? -5.863 17.297 -1.743 1 98.75 72 ALA B N 1
ATOM 1724 C CA . ALA B 1 72 ? -5.848 16.969 -3.168 1 98.75 72 ALA B CA 1
ATOM 1725 C C . ALA B 1 72 ? -5.098 15.664 -3.422 1 98.75 72 ALA B C 1
ATOM 1727 O O . ALA B 1 72 ? -3.982 15.477 -2.93 1 98.75 72 ALA B O 1
ATOM 1728 N N . LEU B 1 73 ? -5.727 14.805 -4.211 1 98.81 73 LEU B N 1
ATOM 1729 C CA . LEU B 1 73 ? -5.094 13.539 -4.566 1 98.81 73 LEU B CA 1
ATOM 1730 C C . LEU B 1 73 ? -4.324 13.664 -5.879 1 98.81 73 LEU B C 1
ATOM 1732 O O . LEU B 1 73 ? -4.859 14.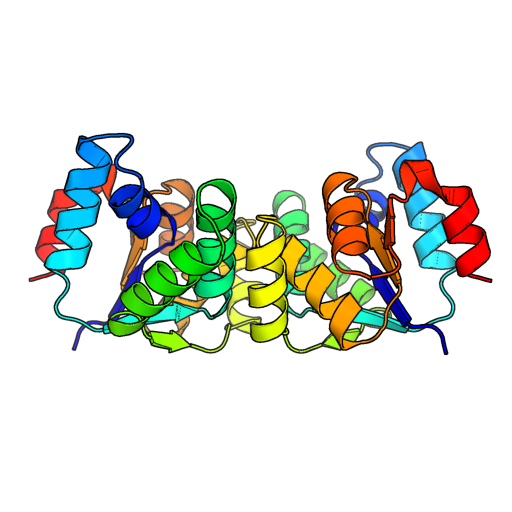172 -6.867 1 98.81 73 LEU B O 1
ATOM 1736 N N . ILE B 1 74 ? -3.135 13.211 -5.793 1 98.5 74 ILE B N 1
ATOM 1737 C CA . ILE B 1 74 ? -2.342 13.18 -7.016 1 98.5 74 ILE B CA 1
ATOM 1738 C C . ILE B 1 74 ? -2.137 11.734 -7.465 1 98.5 74 ILE B C 1
ATOM 1740 O O . ILE B 1 74 ? -2.236 10.805 -6.66 1 98.5 74 ILE B O 1
ATOM 1744 N N . GLU B 1 75 ? -1.873 11.617 -8.828 1 98.62 75 GLU B N 1
ATOM 1745 C CA . GLU B 1 75 ? -1.566 10.289 -9.344 1 98.62 75 GLU B CA 1
ATOM 1746 C C . GLU B 1 75 ? -0.396 9.664 -8.594 1 98.62 75 GLU B C 1
ATOM 1748 O O . GLU B 1 75 ? 0.586 10.344 -8.281 1 98.62 75 GLU B O 1
ATOM 1753 N N . ASN B 1 76 ? -0.518 8.367 -8.273 1 98.81 76 ASN B N 1
ATOM 1754 C CA . ASN B 1 76 ? 0.564 7.66 -7.598 1 98.81 76 ASN B CA 1
ATOM 1755 C C . ASN B 1 76 ? 1.856 7.707 -8.406 1 98.81 76 ASN B C 1
ATOM 1757 O O . ASN B 1 76 ? 1.88 7.305 -9.57 1 98.81 76 ASN B O 1
ATOM 1761 N N . PRO B 1 77 ? 2.828 8.211 -7.816 1 98.75 77 PRO B N 1
ATOM 1762 C CA . PRO B 1 77 ? 4.094 8.266 -8.547 1 98.75 77 PRO B CA 1
ATOM 1763 C C . PRO B 1 77 ? 4.867 6.953 -8.484 1 98.75 77 PRO B C 1
ATOM 1765 O O . PRO B 1 77 ? 5.922 6.887 -7.848 1 98.75 77 PRO B O 1
ATOM 1768 N N . ASP B 1 78 ? 4.477 6.039 -9.258 1 98.81 78 ASP B N 1
ATOM 1769 C CA . ASP B 1 78 ? 4.941 4.656 -9.18 1 98.81 78 ASP B CA 1
ATOM 1770 C C . ASP B 1 78 ? 6.453 4.57 -9.359 1 98.81 78 ASP B C 1
ATOM 1772 O O . ASP B 1 78 ? 7.137 3.869 -8.609 1 98.81 78 ASP B O 1
ATOM 1776 N N . GLU B 1 79 ? 7.008 5.312 -10.289 1 98.56 79 GLU B N 1
ATOM 1777 C CA . GLU B 1 79 ? 8.438 5.199 -10.578 1 98.56 79 GLU B CA 1
ATOM 1778 C C . GLU B 1 79 ? 9.273 5.805 -9.453 1 98.56 79 GLU B C 1
ATOM 1780 O O . GLU B 1 79 ? 10.32 5.262 -9.086 1 98.56 79 GLU B O 1
ATOM 1785 N N . ILE B 1 80 ? 8.812 6.934 -8.977 1 98.62 80 ILE B N 1
ATOM 1786 C CA . ILE B 1 80 ? 9.531 7.543 -7.863 1 98.62 80 ILE B CA 1
ATOM 1787 C C . ILE B 1 80 ? 9.383 6.676 -6.617 1 98.62 80 ILE B C 1
ATOM 1789 O O . ILE B 1 80 ? 10.328 6.527 -5.84 1 98.62 80 ILE B O 1
ATOM 1793 N N . ALA B 1 81 ? 8.211 6.102 -6.379 1 98.81 81 ALA B N 1
ATOM 1794 C CA . ALA B 1 81 ? 8 5.195 -5.254 1 98.81 81 ALA B CA 1
ATOM 1795 C C . ALA B 1 81 ? 8.914 3.975 -5.352 1 98.81 81 ALA B C 1
ATOM 1797 O O . ALA B 1 81 ? 9.406 3.479 -4.34 1 98.81 81 ALA B O 1
ATOM 1798 N N . PHE B 1 82 ? 9.109 3.514 -6.562 1 98.69 82 PHE B N 1
ATOM 1799 C CA . PHE B 1 82 ? 10.039 2.418 -6.805 1 98.69 82 PHE B CA 1
ATOM 1800 C C . PHE B 1 82 ? 11.445 2.791 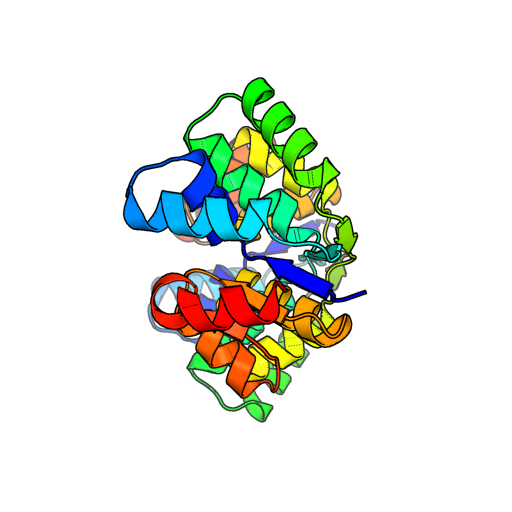-6.359 1 98.69 82 PHE B C 1
ATOM 1802 O O . PHE B 1 82 ? 12.117 2.01 -5.68 1 98.69 82 PHE B O 1
ATOM 1809 N N . GLU B 1 83 ? 11.875 3.955 -6.691 1 98.38 83 GLU B N 1
ATOM 1810 C CA . GLU B 1 83 ? 13.203 4.43 -6.297 1 98.38 83 GLU B CA 1
ATOM 1811 C C . GLU B 1 83 ? 13.312 4.555 -4.781 1 98.38 83 GLU B C 1
ATOM 1813 O O . GLU B 1 83 ? 14.344 4.207 -4.199 1 98.38 83 GLU B O 1
ATOM 1818 N N . VAL B 1 84 ? 12.297 5.066 -4.191 1 98.38 84 VAL B N 1
ATOM 1819 C CA . VAL B 1 84 ? 12.273 5.176 -2.738 1 98.38 84 VAL B CA 1
ATOM 1820 C C . VAL B 1 84 ? 12.359 3.787 -2.113 1 98.38 84 VAL B C 1
ATOM 1822 O O . VAL B 1 84 ? 13.109 3.578 -1.153 1 98.38 84 VAL B O 1
ATOM 1825 N N . ALA B 1 85 ? 11.586 2.859 -2.648 1 98.38 85 ALA B N 1
ATOM 1826 C CA . ALA B 1 85 ? 11.586 1.483 -2.16 1 98.38 85 ALA B CA 1
ATOM 1827 C C . ALA B 1 85 ? 12.984 0.877 -2.234 1 98.38 85 ALA B C 1
ATOM 1829 O O . ALA B 1 85 ? 13.43 0.215 -1.295 1 98.38 85 ALA B O 1
ATOM 1830 N N . LEU B 1 86 ? 13.695 1.143 -3.332 1 98 86 LEU B N 1
ATOM 1831 C CA . LEU B 1 86 ? 15.039 0.627 -3.537 1 98 86 LEU B CA 1
ATOM 1832 C C . LEU B 1 86 ? 15.992 1.137 -2.457 1 98 86 LEU B C 1
ATOM 1834 O O . LEU B 1 86 ? 16.875 0.41 -2.014 1 98 86 LEU B O 1
ATOM 1838 N N . LYS B 1 87 ? 15.742 2.295 -2.008 1 96.75 87 LYS B N 1
ATOM 1839 C CA . LYS B 1 87 ? 16.672 2.969 -1.115 1 96.75 87 LYS B CA 1
ATOM 1840 C C . LYS B 1 87 ? 16.344 2.695 0.347 1 96.75 87 LYS B C 1
ATOM 1842 O O . LYS B 1 87 ? 17.219 2.703 1.207 1 96.75 87 LYS B O 1
ATOM 1847 N N . THR B 1 88 ? 15.078 2.391 0.668 1 96.62 88 THR B N 1
ATOM 1848 C CA . THR B 1 88 ? 14.688 2.467 2.072 1 96.62 88 THR B CA 1
ATOM 1849 C C . THR B 1 88 ? 14.18 1.113 2.564 1 96.62 88 THR B C 1
ATOM 1851 O O . THR B 1 88 ? 14.211 0.832 3.764 1 96.62 88 THR B O 1
ATOM 1854 N N . GLY B 1 89 ? 13.625 0.292 1.664 1 96.88 89 GLY B N 1
ATOM 1855 C CA . GLY B 1 89 ? 12.961 -0.925 2.102 1 96.88 89 GLY B CA 1
ATOM 1856 C C . GLY B 1 89 ? 11.742 -0.66 2.971 1 96.88 89 GLY B C 1
ATOM 1857 O O . GLY B 1 89 ? 11.391 -1.483 3.816 1 96.88 89 GLY B O 1
ATOM 1858 N N . SER B 1 90 ? 11.125 0.47 2.828 1 97.38 90 SER B N 1
ATOM 1859 C CA . SER B 1 90 ? 9.977 0.884 3.635 1 97.38 90 SER B CA 1
ATOM 1860 C C . SER B 1 90 ? 8.742 0.056 3.303 1 97.38 90 SER B C 1
ATOM 1862 O O . SER B 1 90 ? 8.797 -0.832 2.449 1 97.38 90 SER B O 1
ATOM 1864 N N . ARG B 1 91 ? 7.648 0.292 4.043 1 98.06 91 ARG B N 1
ATOM 1865 C CA . ARG B 1 91 ? 6.359 -0.216 3.582 1 98.06 91 ARG B CA 1
ATOM 1866 C C . ARG B 1 91 ? 5.949 0.441 2.27 1 98.06 91 ARG B C 1
ATOM 1868 O O . ARG B 1 91 ? 6.277 1.604 2.021 1 98.06 91 ARG B O 1
ATOM 1875 N N . ALA B 1 92 ? 5.234 -0.307 1.475 1 98.69 92 ALA B N 1
ATOM 1876 C CA . ALA B 1 92 ? 4.887 0.17 0.139 1 98.69 92 ALA B CA 1
ATOM 1877 C C . ALA B 1 92 ? 4.09 1.469 0.21 1 98.69 92 ALA B C 1
ATOM 1879 O O . ALA B 1 92 ? 4.371 2.42 -0.523 1 98.69 92 ALA B O 1
ATOM 1880 N N . ILE B 1 93 ? 3.135 1.537 1.115 1 98.75 93 ILE B N 1
ATOM 1881 C CA . ILE B 1 93 ? 2.305 2.73 1.231 1 98.75 93 ILE B CA 1
ATOM 1882 C C . ILE B 1 93 ? 3.168 3.92 1.649 1 98.75 93 ILE B C 1
ATOM 1884 O O . ILE B 1 93 ? 3.025 5.02 1.107 1 98.75 93 ILE B O 1
ATOM 1888 N N . ASP B 1 94 ? 4.105 3.688 2.59 1 98.69 94 ASP B N 1
ATOM 1889 C CA . ASP B 1 94 ? 5.023 4.742 3.004 1 98.69 94 ASP B CA 1
ATOM 1890 C C . ASP B 1 94 ? 5.855 5.246 1.823 1 98.69 94 ASP B C 1
ATOM 1892 O O . ASP B 1 94 ? 6.086 6.449 1.688 1 98.69 94 ASP B O 1
ATOM 1896 N N . ALA B 1 95 ? 6.281 4.352 0.975 1 98.75 95 ALA B N 1
ATOM 1897 C CA . ALA B 1 95 ? 7.078 4.723 -0.192 1 98.75 95 ALA B CA 1
ATOM 1898 C C . ALA B 1 95 ? 6.309 5.672 -1.104 1 98.75 95 ALA B C 1
ATOM 1900 O O . ALA B 1 95 ? 6.883 6.602 -1.673 1 98.75 95 ALA B O 1
ATOM 1901 N N . TYR B 1 96 ? 5.039 5.477 -1.239 1 98.88 96 TYR B N 1
ATOM 1902 C CA . TYR B 1 96 ? 4.223 6.34 -2.086 1 98.88 96 TYR B CA 1
ATOM 1903 C C . TYR B 1 96 ? 4.094 7.73 -1.479 1 98.88 96 TYR B C 1
ATOM 1905 O O . TYR B 1 96 ? 4.117 8.734 -2.199 1 98.88 96 TYR B O 1
ATOM 1913 N N . PHE B 1 97 ? 3.932 7.781 -0.154 1 98.94 97 PHE B N 1
ATOM 1914 C CA . PHE B 1 97 ? 3.867 9.086 0.496 1 98.94 97 PHE B CA 1
ATOM 1915 C C . PHE B 1 97 ? 5.184 9.836 0.335 1 98.94 97 PHE B C 1
ATOM 1917 O O . PHE B 1 97 ? 5.191 11.016 -0.015 1 98.94 97 PHE B O 1
ATOM 1924 N N . ILE B 1 98 ? 6.25 9.148 0.551 1 98.88 98 ILE B N 1
ATOM 1925 C CA . ILE B 1 98 ? 7.57 9.758 0.414 1 98.88 98 ILE B CA 1
ATOM 1926 C C . ILE B 1 98 ? 7.789 10.195 -1.032 1 98.88 98 ILE B C 1
ATOM 1928 O O . ILE B 1 98 ? 8.25 11.312 -1.286 1 98.88 98 ILE B O 1
ATOM 1932 N N . ALA B 1 99 ? 7.449 9.375 -1.955 1 98.88 99 ALA B N 1
ATOM 1933 C CA . ALA B 1 99 ? 7.57 9.688 -3.377 1 98.88 99 ALA B CA 1
ATOM 1934 C C . ALA B 1 99 ? 6.738 10.914 -3.744 1 98.88 99 ALA B C 1
ATOM 1936 O O . ALA B 1 99 ? 7.176 11.75 -4.539 1 98.88 99 ALA B O 1
ATOM 1937 N N . THR B 1 100 ? 5.566 10.969 -3.207 1 98.88 100 THR B N 1
ATOM 1938 C CA . THR B 1 100 ? 4.691 12.102 -3.471 1 98.88 100 THR B CA 1
ATOM 1939 C C . THR B 1 100 ? 5.316 13.398 -2.949 1 98.88 100 THR B C 1
ATOM 1941 O O . THR B 1 100 ? 5.324 14.414 -3.648 1 98.88 100 THR B O 1
ATOM 1944 N N . ALA B 1 101 ? 5.805 13.328 -1.723 1 98.88 101 ALA B N 1
ATOM 1945 C CA . ALA B 1 101 ? 6.48 14.5 -1.17 1 98.88 101 ALA B CA 1
ATOM 1946 C C . ALA B 1 101 ? 7.652 14.93 -2.051 1 98.88 101 ALA B C 1
ATOM 1948 O O . ALA B 1 101 ? 7.852 16.125 -2.299 1 98.88 101 ALA B O 1
ATOM 1949 N N . LYS B 1 102 ? 8.383 13.984 -2.531 1 98.62 102 LYS B N 1
ATOM 1950 C CA . LYS B 1 102 ? 9.508 14.258 -3.418 1 98.62 102 LYS B CA 1
ATOM 1951 C C . LYS B 1 102 ? 9.039 14.891 -4.727 1 98.62 102 LYS B C 1
ATOM 1953 O O . LYS B 1 102 ? 9.578 15.914 -5.156 1 98.62 102 LYS B O 1
ATOM 1958 N N . LEU B 1 103 ? 8.094 14.305 -5.348 1 98.62 103 LEU B N 1
ATOM 1959 C CA . LEU B 1 103 ? 7.59 14.727 -6.648 1 98.62 103 LEU B CA 1
ATOM 1960 C C . LEU B 1 103 ? 7.043 16.156 -6.578 1 98.62 103 LEU B C 1
ATOM 1962 O O . LEU B 1 103 ? 7.223 16.938 -7.512 1 98.62 103 LEU B O 1
ATOM 1966 N N . THR B 1 104 ? 6.426 16.5 -5.48 1 98.5 104 THR B N 1
ATOM 1967 C CA . THR B 1 104 ? 5.688 17.75 -5.395 1 98.5 104 THR B CA 1
ATOM 1968 C C . THR B 1 104 ? 6.473 18.797 -4.594 1 98.5 104 THR B C 1
ATOM 1970 O O . THR B 1 104 ? 5.984 19.891 -4.355 1 98.5 104 THR B O 1
ATOM 1973 N N . ASN B 1 105 ? 7.66 18.422 -4.156 1 97.94 105 ASN B N 1
ATOM 1974 C CA . ASN B 1 105 ? 8.445 19.281 -3.285 1 97.94 105 ASN B CA 1
ATOM 1975 C C . ASN B 1 105 ? 7.648 19.719 -2.061 1 97.94 105 ASN B C 1
ATOM 1977 O O . ASN B 1 105 ? 7.559 20.906 -1.764 1 97.94 105 ASN B O 1
ATOM 1981 N N . SER B 1 106 ? 7.023 18.734 -1.441 1 98.44 106 SER B N 1
ATOM 1982 C CA . SER B 1 106 ? 6.199 18.953 -0.257 1 98.44 106 SER B CA 1
ATOM 1983 C C . SER B 1 106 ? 6.969 18.641 1.02 1 98.44 106 SER B C 1
ATOM 1985 O O . SER B 1 106 ? 7.918 17.844 0.998 1 98.44 106 SER B O 1
ATOM 1987 N N . ILE B 1 107 ? 6.574 19.234 2.109 1 98.38 107 ILE B N 1
ATOM 1988 C CA . ILE B 1 107 ? 6.98 18.812 3.445 1 98.38 107 ILE B CA 1
ATOM 1989 C C . ILE B 1 107 ? 6.141 17.625 3.893 1 98.38 107 ILE B C 1
ATOM 1991 O O . ILE B 1 107 ? 4.906 17.688 3.871 1 98.38 107 ILE B O 1
ATOM 1995 N N . LEU B 1 108 ? 6.816 16.547 4.254 1 98.81 108 LEU B N 1
ATOM 1996 C CA . LEU B 1 108 ? 6.102 15.359 4.727 1 98.81 108 LEU B CA 1
ATOM 1997 C C . LEU B 1 108 ? 5.906 15.414 6.238 1 98.81 108 LEU B C 1
ATOM 1999 O O . LEU B 1 108 ? 6.863 15.641 6.984 1 98.81 108 LEU B O 1
ATOM 2003 N N . ILE B 1 109 ? 4.664 15.266 6.707 1 98.81 109 ILE B N 1
ATOM 2004 C CA . ILE B 1 109 ? 4.352 15.18 8.133 1 98.81 109 ILE B CA 1
ATOM 2005 C C . ILE B 1 109 ? 3.732 13.82 8.445 1 98.81 109 ILE B C 1
ATOM 2007 O O . ILE B 1 109 ? 2.787 13.398 7.777 1 98.81 109 ILE B O 1
ATOM 2011 N N . THR B 1 110 ? 4.316 13.125 9.375 1 98.75 110 THR B N 1
ATOM 2012 C CA . THR B 1 110 ? 3.895 11.766 9.695 1 98.75 110 THR B CA 1
ATOM 2013 C C . THR B 1 110 ? 4.039 11.492 11.188 1 98.75 110 THR B C 1
ATOM 2015 O O . THR B 1 110 ? 4.805 12.172 11.875 1 98.75 110 THR B O 1
ATOM 2018 N N . ASN B 1 111 ? 3.275 10.57 11.711 1 98 111 ASN B N 1
ATOM 2019 C CA . ASN B 1 111 ? 3.455 10.078 13.078 1 98 111 ASN B CA 1
ATOM 2020 C C . ASN B 1 111 ? 4.145 8.719 13.102 1 98 111 ASN B C 1
ATOM 2022 O O . ASN B 1 111 ? 3.939 7.93 14.023 1 98 111 ASN B O 1
ATOM 2026 N N . ASP B 1 112 ? 4.852 8.406 12.07 1 97.81 112 ASP B N 1
ATOM 2027 C CA . ASP B 1 112 ? 5.738 7.254 11.977 1 97.81 112 ASP B CA 1
ATOM 2028 C C . ASP B 1 112 ? 7.199 7.691 11.883 1 97.81 112 ASP B C 1
ATOM 2030 O O . ASP B 1 112 ? 7.645 8.172 10.844 1 97.81 112 ASP B O 1
ATOM 2034 N N . ARG B 1 113 ? 7.891 7.414 12.961 1 97.75 113 ARG B N 1
ATOM 2035 C CA . ARG B 1 113 ? 9.273 7.871 13.07 1 97.75 113 ARG B CA 1
ATOM 2036 C C . ARG B 1 113 ? 10.133 7.297 11.945 1 97.75 113 ARG B C 1
ATOM 2038 O O . ARG B 1 113 ? 10.969 7.996 11.375 1 97.75 113 ARG B O 1
ATOM 2045 N N . ILE B 1 114 ? 9.977 6.062 11.672 1 98.12 114 ILE B N 1
ATOM 2046 C CA . ILE B 1 114 ? 10.781 5.391 10.656 1 98.12 114 ILE B CA 1
ATOM 2047 C C . ILE B 1 114 ? 10.492 6.004 9.289 1 98.12 114 ILE B C 1
ATOM 2049 O O . ILE B 1 114 ? 11.414 6.203 8.484 1 98.12 114 ILE B O 1
ATOM 2053 N N . MET B 1 115 ? 9.25 6.344 8.992 1 98.56 115 MET B N 1
ATOM 2054 C CA . MET B 1 115 ? 8.898 6.988 7.73 1 98.56 115 MET B CA 1
ATOM 2055 C C . MET B 1 115 ? 9.578 8.352 7.613 1 98.56 115 MET B C 1
ATOM 2057 O O . MET B 1 115 ? 10.109 8.695 6.559 1 98.56 115 MET B O 1
ATOM 2061 N N . ALA B 1 116 ? 9.508 9.148 8.664 1 98.62 116 ALA B N 1
ATOM 2062 C CA . ALA B 1 116 ? 10.148 10.453 8.656 1 98.62 116 ALA B CA 1
ATOM 2063 C C . ALA B 1 116 ? 11.648 10.328 8.391 1 98.62 116 ALA B C 1
ATOM 2065 O O . ALA B 1 116 ? 12.203 11.07 7.578 1 98.62 116 ALA B O 1
ATOM 2066 N N . GLU B 1 117 ? 12.273 9.367 9.047 1 98.06 117 GLU B N 1
ATOM 2067 C CA . GLU B 1 117 ? 13.711 9.156 8.883 1 98.06 117 GLU B CA 1
ATOM 2068 C C . GLU B 1 117 ? 14.047 8.734 7.457 1 98.06 117 GLU B C 1
ATOM 2070 O O . GLU B 1 117 ? 15.008 9.234 6.867 1 98.06 117 GLU B O 1
ATOM 2075 N N . ASN B 1 118 ? 13.297 7.832 6.926 1 97.75 118 ASN B N 1
ATOM 2076 C CA . ASN B 1 118 ? 13.5 7.387 5.551 1 97.75 118 ASN B CA 1
ATOM 2077 C C . ASN B 1 118 ? 13.336 8.531 4.559 1 97.75 118 ASN B C 1
ATOM 2079 O O . ASN B 1 118 ? 14.086 8.625 3.58 1 97.75 118 ASN B O 1
ATOM 2083 N N . ALA B 1 119 ? 12.328 9.344 4.797 1 98.5 119 ALA B N 1
ATOM 2084 C CA . ALA B 1 119 ? 12.086 10.484 3.924 1 98.5 119 ALA B CA 1
ATOM 2085 C C . ALA B 1 119 ? 13.266 11.453 3.947 1 98.5 119 ALA B C 1
ATOM 2087 O O . ALA B 1 119 ? 13.703 11.938 2.898 1 98.5 119 ALA B O 1
ATOM 2088 N N . LYS B 1 120 ? 13.781 11.711 5.125 1 97.31 120 LYS B N 1
ATOM 2089 C CA . LYS B 1 120 ? 14.938 12.594 5.262 1 97.31 120 LYS B CA 1
ATOM 2090 C C . LYS B 1 120 ? 16.141 12.031 4.512 1 97.31 120 LYS B C 1
ATOM 2092 O O . LYS B 1 120 ? 16.875 12.773 3.848 1 97.31 120 LYS B O 1
ATOM 2097 N N . LYS B 1 121 ? 16.297 10.742 4.602 1 93.62 121 LYS B N 1
ATOM 2098 C CA . LYS B 1 121 ? 17.375 10.078 3.871 1 93.62 121 LYS B CA 1
ATOM 2099 C C . LYS B 1 121 ? 17.203 10.25 2.365 1 93.62 121 LYS B C 1
ATOM 2101 O O . LYS B 1 121 ? 18.188 10.297 1.625 1 93.62 121 LYS B O 1
ATOM 2106 N N . ALA B 1 122 ? 16 10.398 1.991 1 92.56 122 ALA B N 1
ATOM 2107 C CA . ALA B 1 122 ? 15.711 10.578 0.572 1 92.56 122 ALA B CA 1
ATOM 2108 C C . ALA B 1 122 ? 15.781 12.055 0.178 1 92.56 122 ALA B C 1
ATOM 2110 O O . ALA B 1 122 ? 15.422 12.422 -0.941 1 92.56 122 ALA B O 1
ATOM 2111 N N . GLY B 1 123 ? 16.172 12.914 1.072 1 94.19 123 GLY B N 1
ATOM 2112 C CA . GLY B 1 123 ? 16.359 14.328 0.786 1 94.19 123 GLY B CA 1
ATOM 2113 C C . GLY B 1 123 ? 15.086 15.148 0.91 1 94.19 123 GLY B C 1
ATOM 2114 O O . GLY B 1 123 ? 15.008 16.266 0.397 1 94.19 123 GLY B O 1
ATOM 2115 N N . ILE B 1 124 ? 14.117 14.656 1.528 1 97.62 124 ILE B N 1
ATOM 2116 C CA . ILE B 1 124 ? 12.82 15.312 1.692 1 97.62 124 ILE B CA 1
ATOM 2117 C C . ILE B 1 124 ? 12.742 15.945 3.078 1 97.62 124 ILE B C 1
ATOM 2119 O O . ILE B 1 124 ? 13.172 15.352 4.066 1 97.62 124 ILE B O 1
ATOM 2123 N N . GLU B 1 125 ? 12.281 17.219 3.094 1 98.38 125 GLU B N 1
ATOM 2124 C CA . GLU B 1 125 ? 11.945 17.75 4.406 1 98.38 125 GLU B CA 1
ATOM 2125 C C . GLU B 1 125 ? 10.773 17 5.027 1 98.38 125 GLU B C 1
ATOM 2127 O O . GLU B 1 125 ? 9.68 16.953 4.449 1 98.38 125 GLU B O 1
ATOM 2132 N N . ALA B 1 126 ? 11.008 16.375 6.148 1 98.75 126 ALA B N 1
ATOM 2133 C CA . ALA B 1 126 ? 9.992 15.539 6.781 1 98.75 126 ALA B CA 1
ATOM 2134 C C . ALA B 1 126 ? 10.039 15.672 8.305 1 98.75 126 ALA B C 1
ATOM 2136 O O . ALA B 1 126 ? 11.094 15.945 8.875 1 98.75 126 ALA B O 1
ATOM 2137 N N . TYR B 1 127 ? 8.883 15.453 8.938 1 98.62 127 TYR B N 1
ATOM 2138 C CA . TYR B 1 127 ? 8.797 15.609 10.383 1 98.62 127 TYR B CA 1
ATOM 2139 C C . TYR B 1 127 ? 8.008 14.461 11.008 1 98.62 127 TYR B C 1
ATOM 2141 O O . TYR B 1 127 ? 6.926 14.117 10.531 1 98.62 127 TYR B O 1
ATOM 2149 N N . TYR B 1 128 ? 8.633 13.836 12.016 1 98.56 128 TYR B N 1
ATOM 2150 C CA . TYR B 1 128 ? 7.887 13.023 12.969 1 98.56 128 TYR B CA 1
ATOM 2151 C C . TYR B 1 128 ? 7.141 13.898 13.969 1 98.56 128 TYR B C 1
ATOM 2153 O O . TYR B 1 128 ? 7.734 14.422 14.914 1 98.56 128 TYR B O 1
ATOM 2161 N N . LEU B 1 129 ? 5.859 14.055 13.781 1 97.69 129 LEU B N 1
ATOM 2162 C CA . LEU B 1 129 ? 5.074 15.109 14.414 1 97.69 129 LEU B CA 1
ATOM 2163 C C . LEU B 1 129 ? 5.207 15.055 15.93 1 97.69 129 LEU B C 1
ATOM 2165 O O . LEU B 1 129 ? 5.434 16.078 16.578 1 97.69 129 LEU B O 1
ATOM 2169 N N . LEU B 1 130 ? 5.18 13.875 16.5 1 95.69 130 LEU B N 1
ATOM 2170 C CA . LEU B 1 130 ? 5.094 13.727 17.938 1 95.69 130 LEU B CA 1
ATOM 2171 C C . LEU B 1 130 ? 6.371 14.211 18.625 1 95.69 130 LEU B C 1
ATOM 2173 O O . LEU B 1 130 ? 6.328 14.711 19.75 1 95.69 130 LEU B O 1
ATOM 2177 N N . GLU B 1 131 ? 7.453 14.117 17.938 1 95.69 131 GLU B N 1
ATOM 2178 C CA . GLU B 1 131 ? 8.719 14.516 18.547 1 95.69 131 GLU B CA 1
ATOM 2179 C C . GLU B 1 131 ? 9.195 15.859 18.016 1 95.69 131 G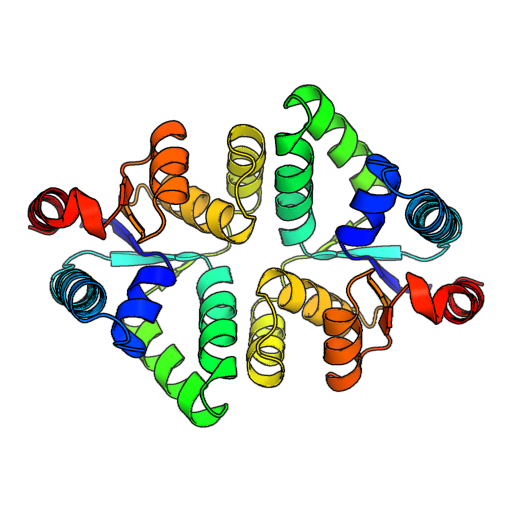LU B C 1
ATOM 2181 O O . GLU B 1 131 ? 10.062 16.5 18.609 1 95.69 131 GLU B O 1
ATOM 2186 N N . GLU B 1 132 ? 8.648 16.281 16.938 1 96.25 132 GLU B N 1
ATOM 2187 C CA . GLU B 1 132 ? 9.117 17.5 16.281 1 96.25 132 GLU B CA 1
ATOM 2188 C C . GLU B 1 132 ? 7.988 18.516 16.125 1 96.25 132 GLU B C 1
ATOM 2190 O O . GLU B 1 132 ? 7.91 19.219 15.109 1 96.25 132 GLU B O 1
ATOM 2195 N N . PHE B 1 133 ? 7.148 18.453 17.094 1 94.62 133 PHE B N 1
ATOM 2196 C CA . PHE B 1 133 ? 5.934 19.266 17.031 1 94.62 133 PHE B CA 1
ATOM 2197 C C . PHE B 1 133 ? 6.273 20.75 16.891 1 94.62 133 PHE B C 1
ATOM 2199 O O . PHE B 1 133 ? 5.68 21.438 16.062 1 94.62 133 PHE B O 1
ATOM 2206 N N . GLU B 1 134 ? 7.207 21.25 17.672 1 94.38 134 GLU B N 1
ATOM 2207 C CA . GLU B 1 134 ? 7.551 22.672 17.641 1 94.38 134 GLU B CA 1
ATOM 2208 C C . GLU B 1 134 ? 8.148 23.078 16.297 1 94.38 134 GLU B C 1
ATOM 2210 O O . GLU B 1 134 ? 7.887 24.172 15.797 1 94.38 134 GLU B O 1
ATOM 2215 N N . GLU B 1 135 ? 8.945 22.25 15.688 1 95.75 135 GLU B N 1
ATOM 2216 C CA . GLU B 1 135 ? 9.516 22.5 14.359 1 95.75 135 GLU B CA 1
ATOM 2217 C C . GLU B 1 135 ? 8.422 22.562 13.297 1 95.75 135 GLU B C 1
ATOM 2219 O O . GLU B 1 135 ? 8.453 23.438 12.422 1 95.75 135 GLU B O 1
ATOM 2224 N N . VAL B 1 136 ? 7.516 21.609 13.375 1 95.69 136 VAL B N 1
ATOM 2225 C CA . VAL B 1 136 ? 6.395 21.594 12.445 1 95.69 136 VAL B CA 1
ATOM 2226 C C . VAL B 1 136 ? 5.609 22.906 12.562 1 95.69 136 VAL B C 1
ATOM 2228 O O . VAL B 1 136 ? 5.277 23.531 11.555 1 95.69 136 VAL B O 1
ATOM 2231 N N . LYS B 1 137 ? 5.336 23.281 13.773 1 92.44 137 LYS B N 1
ATOM 2232 C CA . LYS B 1 137 ? 4.578 24.5 14.023 1 92.44 137 LYS B CA 1
ATOM 2233 C C . LYS B 1 137 ? 5.254 25.719 13.391 1 92.44 137 LYS B C 1
ATOM 2235 O O . LYS B 1 137 ? 4.582 26.578 12.82 1 92.44 137 LYS B O 1
ATOM 2240 N N . ARG B 1 138 ? 6.516 25.766 13.461 1 92.25 138 ARG B N 1
ATOM 2241 C CA . ARG B 1 138 ? 7.277 26.859 12.875 1 92.25 138 ARG B CA 1
ATOM 2242 C C . ARG B 1 138 ? 7.164 26.859 11.359 1 92.25 138 ARG B C 1
ATOM 2244 O O . ARG B 1 138 ? 7.113 27.922 10.734 1 92.25 138 ARG B O 1
ATOM 2251 N N . ARG B 1 139 ? 7.156 25.672 10.805 1 91.69 139 ARG B N 1
ATOM 2252 C CA . ARG B 1 139 ? 7.121 25.531 9.359 1 91.69 139 ARG B CA 1
ATOM 2253 C C . ARG B 1 139 ? 5.738 25.859 8.805 1 91.69 139 ARG B C 1
ATOM 2255 O O . ARG B 1 139 ? 5.598 26.234 7.641 1 91.69 139 ARG B O 1
ATOM 2262 N N . LEU B 1 140 ? 4.703 25.672 9.617 1 89.19 140 LEU B N 1
ATOM 2263 C CA . LEU B 1 140 ? 3.324 25.922 9.203 1 89.19 140 LEU B CA 1
ATOM 2264 C C . LEU B 1 140 ? 3.033 27.406 9.117 1 89.19 140 LEU B C 1
ATOM 2266 O O . LEU B 1 140 ? 2.043 27.828 8.508 1 89.19 140 LEU B O 1
ATOM 2270 N N . GLN B 1 141 ? 3.812 28.297 9.734 1 78.94 141 GLN B N 1
ATOM 2271 C CA . GLN B 1 141 ? 3.646 29.75 9.742 1 78.94 141 GLN B CA 1
ATOM 2272 C C . GLN B 1 141 ? 4.25 30.375 8.492 1 78.94 141 GLN B C 1
ATOM 2274 O O . GLN B 1 141 ? 3.574 31.109 7.773 1 78.94 141 GLN B O 1
#